Protein AF-A0A8K1FSX1-F1 (afdb_monomer)

Radius of gyration: 18.94 Å; Cα contacts (8 Å, |Δi|>4): 403; chains: 1; bounding box: 47×41×52 Å

Foldseek 3Di:
DVLVLLCVLLVNQADAWEKEAAAPVLVVVFFDADPLNNCQLPDLQFFFEWTFTDPPPHPDDCSNHPPDRTHTYHYDNDPVLNVVLVPDPSSMDTDDALARPPDAGDQDPVCSCPGCVSNDPDDDDDPPGDPAGWDGWYWYQDPNDIDTPFQTGPRPQDKDFAPFFDPAKAKALADQAQGKIWIDHTRITGIHGRLGHNPDPNSVVSSVVVHVVCCVVVVHDHPYD

Solvent-accessible surface area (backbone atoms only — not comparable to full-atom values): 12781 Å² total; per-residue (Å²): 109,73,61,57,54,48,25,61,53,43,72,39,90,54,75,60,47,32,35,38,23,72,46,67,74,66,44,54,74,49,25,58,74,53,73,70,55,49,56,45,39,70,35,96,45,34,30,31,36,53,29,43,50,47,82,74,88,56,86,67,67,67,71,42,30,52,98,52,69,46,42,30,37,24,35,58,87,47,73,66,47,46,58,55,29,71,75,39,96,80,26,60,44,82,52,74,78,65,43,48,75,82,53,64,62,53,67,48,69,67,47,40,61,65,68,36,59,82,53,57,96,75,85,89,85,73,92,73,83,59,88,72,85,67,47,81,12,30,35,36,74,54,96,93,38,84,40,74,79,36,60,9,41,68,50,42,68,59,62,46,79,49,97,52,70,48,95,55,25,27,40,42,77,60,54,58,66,75,13,44,33,32,41,35,44,56,40,35,38,36,37,46,38,55,54,38,44,47,89,38,68,72,27,40,51,50,48,52,52,51,50,53,49,48,32,62,76,68,67,54,67,60,79,48,110

Sequence (225 aa):
DTVLKLRERKNRPQQPFAVMGLNVDIIKNYAYISRLEEEILTSPERPVVLLRKREENYELSKYISPGLDREGFFLFYTPLHYLVLDSFSKHLLIMTSGNKHGFPMCIEEECVRQKLKGVVDYLLYHNRKIVNRVDDSVVRVSNNRVLLLRRSRGYAPLWIRLNRKLNNHVIAVGAELQNVGGVGFDNKALLTQYIGDTDEIETLQDLDKYLEFFIKIYSVKPKLV

Mean predicted aligned error: 3.63 Å

pLDDT: mean 94.88, std 3.93, range [72.06, 98.75]

Nearest PDB structures (foldseek):
  3vth-assembly1_A  TM=9.611E-01  e=3.054E-22  Caldanaerobacter subterraneus subsp. tengcongensis MB4
  3vth-assembly2_B  TM=9.567E-01  e=2.875E-22  Caldanaerobacter subterraneus subsp. tengcongensis MB4
  4g9i-assembly6_F  TM=9.682E-01  e=2.489E-19  Thermococcus kodakarensis KOD1
  4g9i-assembly1_A  TM=9.699E-01  e=3.366E-19  Thermococcus kodakarensis KOD1
  4g9i-assembly4_D  TM=8.721E-01  e=7.901E-20  Thermococcus kodakarensis KOD1

Secondary structure (DSSP, 8-state):
-HHHHHHHHTT-SSSPPEEEESSHHHHHTTEE--HHHHHHHTSTT--EEEEEEP-TT--S-TTSSTT-SEEEEEE--SHHHHHHHHTSTT-EEEE--SS-TTSPPP-SHHHHHHHTBTTBS-----SS---S--PPPEEEEETTEEEEEE--TTTTTPPEEPSS--SS-EEE---STTB--EEEETTEEEE----B-TTSHHHHHHHHHHHHHHHHHTT----B-

Structure (mmCIF, N/CA/C/O backbone):
data_AF-A0A8K1FSX1-F1
#
_entry.id   AF-A0A8K1FSX1-F1
#
loop_
_atom_site.group_PDB
_atom_site.id
_atom_site.type_symbol
_atom_site.label_atom_id
_atom_site.label_alt_id
_atom_site.label_comp_id
_atom_site.label_asym_id
_atom_site.label_entity_id
_atom_site.label_seq_id
_atom_site.pdbx_PDB_ins_code
_atom_site.Cartn_x
_atom_site.Cartn_y
_atom_site.Cartn_z
_atom_site.occupancy
_atom_site.B_iso_or_equiv
_atom_site.auth_seq_id
_atom_site.auth_comp_id
_atom_site.auth_asym_id
_atom_site.auth_atom_id
_atom_site.pdbx_PDB_model_num
ATOM 1 N N . ASP A 1 1 ? -11.980 -11.377 19.815 1.00 84.50 1 ASP A N 1
ATOM 2 C CA . ASP A 1 1 ? -11.597 -10.194 19.017 1.00 84.50 1 ASP A CA 1
ATOM 3 C C . ASP A 1 1 ? -11.439 -10.616 17.557 1.00 84.50 1 ASP A C 1
ATOM 5 O O . ASP A 1 1 ? -10.684 -11.545 17.279 1.00 84.50 1 ASP A O 1
ATOM 9 N N . THR A 1 2 ? -12.167 -9.978 16.638 1.00 93.69 2 THR A N 1
ATOM 10 C CA . THR A 1 2 ? -12.087 -10.232 15.188 1.00 93.69 2 THR A CA 1
ATOM 11 C C . THR A 1 2 ? -10.676 -10.006 14.633 1.00 93.69 2 THR A C 1
ATOM 13 O O . THR A 1 2 ? -10.236 -10.749 13.756 1.00 93.69 2 THR A O 1
ATOM 16 N N . VAL A 1 3 ? -9.928 -9.040 15.177 1.00 96.25 3 VAL A N 1
ATOM 17 C CA . VAL A 1 3 ? -8.561 -8.721 14.738 1.00 96.25 3 VAL A CA 1
ATOM 18 C C . VAL A 1 3 ? -7.595 -9.856 15.074 1.00 96.25 3 VAL A C 1
ATOM 20 O O . VAL A 1 3 ? -6.775 -10.228 14.237 1.00 96.25 3 VAL A O 1
ATOM 23 N N . LEU A 1 4 ? -7.723 -10.465 16.258 1.00 96.06 4 LEU A N 1
ATOM 24 C CA . LEU A 1 4 ? -6.920 -11.633 16.642 1.00 96.06 4 LEU A CA 1
ATOM 25 C C . LEU A 1 4 ? -7.192 -12.833 15.732 1.00 96.06 4 LEU A C 1
ATOM 27 O O . LEU A 1 4 ? -6.249 -13.448 15.240 1.00 96.06 4 LEU A O 1
ATOM 31 N N . LYS A 1 5 ? -8.469 -13.110 15.440 1.00 96.06 5 LYS A N 1
ATOM 32 C CA . LYS A 1 5 ? -8.858 -14.196 14.530 1.00 96.06 5 LYS A CA 1
ATOM 33 C C . LYS A 1 5 ? -8.285 -13.990 13.123 1.00 96.06 5 LYS A C 1
ATOM 35 O O . LYS A 1 5 ? -7.815 -14.940 12.501 1.00 96.06 5 LYS A O 1
ATOM 40 N N . LEU A 1 6 ? -8.274 -12.748 12.628 1.00 95.50 6 LEU A N 1
ATOM 41 C CA . LEU A 1 6 ? -7.638 -12.409 11.352 1.00 95.50 6 LEU A CA 1
ATOM 42 C C . LEU A 1 6 ? -6.122 -12.658 11.384 1.00 95.50 6 LEU A C 1
ATOM 44 O O . LEU A 1 6 ? -5.578 -13.190 10.417 1.00 95.50 6 LEU A O 1
ATOM 48 N N . ARG A 1 7 ? -5.432 -12.296 12.474 1.00 95.06 7 ARG A N 1
ATOM 49 C CA . ARG A 1 7 ? -3.985 -12.538 12.626 1.00 95.06 7 ARG A CA 1
ATOM 50 C C . ARG A 1 7 ? -3.639 -14.014 12.607 1.00 95.06 7 ARG A C 1
ATOM 52 O O . ARG A 1 7 ? -2.710 -14.389 11.894 1.00 95.06 7 ARG A O 1
ATOM 59 N N . GLU A 1 8 ? -4.385 -14.814 13.360 1.00 95.00 8 GLU A N 1
ATOM 60 C CA . GLU A 1 8 ? -4.230 -16.266 13.415 1.00 95.00 8 GLU A CA 1
ATOM 61 C C . GLU A 1 8 ? -4.391 -16.867 12.016 1.00 95.00 8 GLU A C 1
ATOM 63 O O . GLU A 1 8 ? -3.472 -17.492 11.492 1.00 95.00 8 GLU A O 1
ATOM 68 N N . ARG A 1 9 ? -5.506 -16.560 11.345 1.00 94.25 9 ARG A N 1
ATOM 69 C CA . ARG A 1 9 ? -5.794 -17.067 9.999 1.00 94.25 9 ARG A CA 1
ATOM 70 C C . ARG A 1 9 ? -4.788 -16.612 8.934 1.00 94.25 9 ARG A C 1
ATOM 72 O O . ARG A 1 9 ? -4.524 -17.358 7.998 1.00 94.25 9 ARG A O 1
ATOM 79 N N . LYS A 1 10 ? -4.226 -15.401 9.050 1.00 92.06 10 LYS A N 1
ATOM 80 C CA . LYS A 1 10 ? -3.185 -14.891 8.133 1.00 92.06 10 LYS A CA 1
ATOM 81 C C . LYS A 1 10 ? -1.761 -15.315 8.501 1.00 92.06 10 LYS A C 1
ATOM 83 O O . LYS A 1 10 ? -0.847 -14.942 7.766 1.00 92.06 10 LYS A O 1
ATOM 88 N N . ASN A 1 11 ? -1.560 -16.024 9.615 1.00 92.25 11 ASN A N 1
ATOM 89 C CA . ASN A 1 11 ? -0.243 -16.280 10.201 1.00 92.25 11 ASN A CA 1
ATOM 90 C C . ASN A 1 11 ? 0.606 -14.992 10.318 1.00 92.25 11 ASN A C 1
ATOM 92 O O . ASN A 1 11 ? 1.754 -14.924 9.883 1.00 92.25 11 ASN A O 1
ATOM 96 N N . ARG A 1 12 ? -0.001 -13.916 10.838 1.00 92.38 12 ARG A N 1
ATOM 97 C CA . ARG A 1 12 ? 0.600 -12.572 10.911 1.00 92.38 12 ARG A CA 1
ATOM 98 C C . ARG A 1 12 ? 0.578 -12.067 12.357 1.00 92.38 12 ARG A C 1
ATOM 100 O O . ARG A 1 12 ? -0.292 -11.263 12.705 1.00 92.38 12 ARG A O 1
ATOM 107 N N . PRO A 1 13 ? 1.515 -12.505 13.216 1.00 92.19 13 PRO A N 1
ATOM 108 C CA . PRO A 1 13 ? 1.429 -12.263 14.656 1.00 92.19 13 PRO A CA 1
ATOM 109 C C . PRO A 1 13 ? 1.609 -10.787 15.030 1.00 92.19 13 PRO A C 1
ATOM 111 O O . PRO A 1 13 ? 0.813 -10.258 15.800 1.00 92.19 13 PRO A O 1
ATOM 114 N N . GLN A 1 14 ? 2.601 -10.099 14.452 1.00 94.25 14 GLN A N 1
ATOM 115 C CA . GLN A 1 14 ? 2.972 -8.742 14.886 1.00 94.25 14 GLN A CA 1
ATOM 116 C C . GLN A 1 14 ? 2.872 -7.674 13.799 1.00 94.25 14 GLN A C 1
ATOM 118 O O . GLN A 1 14 ? 2.578 -6.524 14.110 1.00 94.25 14 GLN A O 1
ATOM 123 N N . GLN A 1 15 ? 3.065 -8.028 12.523 1.00 93.44 15 GLN A N 1
ATOM 124 C CA . GLN A 1 15 ? 3.111 -7.030 11.452 1.00 93.44 15 GLN A CA 1
ATOM 125 C C . GLN A 1 15 ? 1.811 -6.192 11.446 1.00 93.44 15 GLN A C 1
ATOM 127 O O . GLN A 1 15 ? 0.716 -6.779 11.412 1.00 93.44 15 GLN A O 1
ATOM 132 N N . PRO A 1 16 ? 1.899 -4.849 11.501 1.00 96.00 16 PRO A N 1
ATOM 133 C CA . PRO A 1 16 ? 0.744 -3.983 11.720 1.00 96.00 16 PRO A CA 1
ATOM 134 C C . PRO A 1 16 ? -0.224 -4.029 10.540 1.00 96.00 16 PRO A C 1
ATOM 136 O O . PRO A 1 16 ? 0.186 -4.248 9.397 1.00 96.00 16 PRO A O 1
ATOM 139 N N . PHE A 1 17 ? -1.509 -3.839 10.808 1.00 97.31 17 PHE A N 1
ATOM 140 C CA . PHE A 1 17 ? -2.516 -3.647 9.772 1.00 97.31 17 PHE A CA 1
ATOM 141 C C . PHE A 1 17 ? -2.670 -2.164 9.430 1.00 97.31 17 PHE A C 1
ATOM 143 O O . PHE A 1 17 ? -2.425 -1.305 10.274 1.00 97.31 17 PHE A O 1
ATOM 150 N N . ALA A 1 18 ? -3.068 -1.878 8.191 1.00 97.75 18 ALA A N 1
ATOM 151 C CA . ALA A 1 18 ? -3.486 -0.538 7.806 1.00 97.75 18 ALA A CA 1
ATOM 152 C C . ALA A 1 18 ? -4.991 -0.381 8.060 1.00 97.75 18 ALA A C 1
ATOM 154 O O . ALA A 1 18 ? -5.750 -1.343 7.922 1.00 97.75 18 ALA A O 1
ATOM 155 N N . VAL A 1 19 ? -5.416 0.827 8.412 1.00 98.31 19 VAL A N 1
ATOM 156 C CA . VAL A 1 19 ? -6.809 1.181 8.684 1.00 98.31 19 VAL A CA 1
ATOM 157 C C . VAL A 1 19 ? -7.244 2.252 7.690 1.00 98.31 19 VAL A C 1
ATOM 159 O O . VAL A 1 19 ? -6.639 3.318 7.589 1.00 98.31 19 VAL A O 1
ATOM 162 N N . MET A 1 20 ? -8.293 1.959 6.931 1.00 98.69 20 MET A N 1
ATOM 163 C CA . MET A 1 20 ? -8.920 2.906 6.019 1.00 98.69 20 MET A CA 1
ATOM 164 C C . MET A 1 20 ? -10.025 3.656 6.757 1.00 98.69 20 MET A C 1
ATOM 166 O O . MET A 1 20 ? -10.883 3.014 7.359 1.00 98.69 20 MET A O 1
ATOM 170 N N . GLY A 1 21 ? -10.016 4.986 6.685 1.00 98.25 21 GLY A N 1
ATOM 171 C CA . GLY A 1 21 ? -11.070 5.859 7.197 1.00 98.25 21 GLY A CA 1
ATOM 172 C C . GLY A 1 21 ? -11.836 6.579 6.093 1.00 98.25 21 GLY A C 1
ATOM 173 O O . GLY A 1 21 ? -11.346 6.749 4.972 1.00 98.25 21 GLY A O 1
ATOM 174 N N . LEU A 1 22 ? -13.051 7.017 6.419 1.00 98.12 22 LEU A N 1
ATOM 175 C CA . LEU A 1 22 ? -13.891 7.780 5.495 1.00 98.12 22 LEU A CA 1
ATOM 176 C C . LEU A 1 22 ? -13.391 9.221 5.312 1.00 98.12 22 LEU A C 1
ATOM 178 O O . LEU A 1 22 ? -13.409 9.742 4.206 1.00 98.12 22 LEU A O 1
ATOM 182 N N . ASN A 1 23 ? -12.900 9.874 6.364 1.00 97.81 23 ASN A N 1
ATOM 183 C CA . ASN A 1 23 ? -12.331 11.221 6.277 1.00 97.81 23 ASN A CA 1
ATOM 184 C C . ASN A 1 23 ? -11.264 11.451 7.360 1.00 97.81 23 ASN A C 1
ATOM 186 O O . ASN A 1 23 ? -11.037 10.605 8.228 1.00 97.81 23 ASN A O 1
ATOM 190 N N . VAL A 1 24 ? -10.572 12.590 7.269 1.00 98.25 24 VAL A N 1
ATOM 191 C CA . VAL A 1 24 ? -9.487 12.946 8.194 1.00 98.25 24 VAL A CA 1
ATOM 192 C C . VAL A 1 24 ? -10.013 13.150 9.615 1.00 98.25 24 VAL A C 1
ATOM 194 O O . VAL A 1 24 ? -9.348 12.736 10.561 1.00 98.25 24 VAL A O 1
ATOM 197 N N . ASP A 1 25 ? -11.199 13.736 9.777 1.00 97.62 25 ASP A N 1
ATOM 198 C CA . ASP A 1 25 ? -11.772 14.038 11.094 1.00 97.62 25 ASP A CA 1
ATOM 199 C C . ASP A 1 25 ? -12.031 12.768 11.910 1.00 97.62 25 ASP A C 1
ATOM 201 O O . ASP A 1 25 ? -11.717 12.720 13.098 1.00 97.62 25 ASP A O 1
ATOM 205 N N . ILE A 1 26 ? -12.479 11.692 11.259 1.00 96.69 26 ILE A N 1
ATOM 206 C CA . ILE A 1 26 ? -12.591 10.370 11.887 1.00 96.69 26 ILE A CA 1
ATOM 207 C C . ILE A 1 26 ? -11.217 9.868 12.345 1.00 96.69 26 ILE A C 1
ATOM 209 O O . ILE A 1 26 ? -11.080 9.399 13.472 1.00 96.69 26 ILE A O 1
ATOM 213 N N . ILE A 1 27 ? -10.180 9.979 11.506 1.00 97.56 27 ILE A N 1
ATOM 214 C CA . ILE A 1 27 ? -8.825 9.507 11.845 1.00 97.56 27 ILE A CA 1
ATOM 215 C C . ILE A 1 27 ? -8.215 10.339 12.986 1.00 97.56 27 ILE A C 1
ATOM 217 O O . ILE A 1 27 ? -7.517 9.784 13.838 1.00 97.56 27 ILE A O 1
ATOM 221 N N . LYS A 1 28 ? -8.513 11.645 13.066 1.00 96.69 28 LYS A N 1
ATOM 222 C CA . LYS A 1 28 ? -8.046 12.548 14.136 1.00 96.69 28 LYS A CA 1
ATOM 223 C C . LYS A 1 28 ? -8.486 12.101 15.534 1.00 96.69 28 LYS A C 1
ATOM 225 O O . LYS A 1 28 ? -7.815 12.458 16.506 1.00 96.69 28 LYS A O 1
ATOM 230 N N . ASN A 1 29 ? -9.539 11.289 15.644 1.00 95.19 29 ASN A N 1
ATOM 231 C CA . ASN A 1 29 ? -9.967 10.678 16.907 1.00 95.19 29 ASN A CA 1
ATOM 232 C C . ASN A 1 29 ? -9.017 9.570 17.395 1.00 95.19 29 ASN A C 1
ATOM 234 O O . ASN A 1 29 ? -9.005 9.258 18.580 1.00 95.19 29 ASN A O 1
ATOM 238 N N . TYR A 1 30 ? -8.195 8.999 16.510 1.00 96.38 30 TYR A N 1
ATOM 239 C CA . TYR A 1 30 ? -7.329 7.850 16.804 1.00 96.38 30 TYR A CA 1
ATOM 240 C C . TYR A 1 30 ? -5.838 8.156 16.650 1.00 96.38 30 TYR A C 1
ATOM 242 O O . TYR A 1 30 ? -5.000 7.441 17.202 1.00 96.38 30 TYR A O 1
ATOM 250 N N . ALA A 1 31 ? -5.484 9.217 15.929 1.00 97.00 31 ALA A N 1
ATOM 251 C CA . ALA A 1 31 ? -4.100 9.584 15.683 1.00 97.00 31 ALA A CA 1
ATOM 252 C C . ALA A 1 31 ? -3.871 11.098 15.728 1.00 97.00 31 ALA A C 1
ATOM 254 O O . ALA A 1 31 ? -4.761 11.902 15.446 1.00 97.00 31 ALA A O 1
ATOM 255 N N . TYR A 1 32 ? -2.641 11.483 16.058 1.00 97.00 32 TYR A N 1
ATOM 256 C CA . TYR A 1 32 ? -2.151 12.838 15.842 1.00 97.00 32 TYR A CA 1
ATOM 257 C C . TYR A 1 32 ? -1.791 13.011 14.368 1.00 97.00 32 TYR A C 1
ATOM 259 O O . TYR A 1 32 ? -1.099 12.167 13.796 1.00 97.00 32 TYR A O 1
ATOM 267 N N . ILE A 1 33 ? -2.255 14.110 13.772 1.00 97.81 33 ILE A N 1
ATOM 268 C CA . ILE A 1 33 ? -2.057 14.413 12.354 1.00 97.81 33 ILE A CA 1
ATOM 269 C C . ILE A 1 33 ? -1.510 15.832 12.239 1.00 97.81 33 ILE A C 1
ATOM 271 O O . ILE A 1 33 ? -2.164 16.797 12.634 1.00 97.81 33 ILE A O 1
ATOM 275 N N . SER A 1 34 ? -0.292 15.958 11.724 1.00 97.75 34 SER A N 1
ATOM 276 C CA . SER A 1 34 ? 0.278 17.240 11.317 1.00 97.75 34 SER A CA 1
ATOM 277 C C . SER A 1 34 ? -0.332 17.719 9.999 1.00 97.75 34 SER A C 1
ATOM 279 O O . SER A 1 34 ? -0.882 16.937 9.227 1.00 97.75 34 SER A O 1
ATOM 281 N N . ARG A 1 35 ? -0.161 19.008 9.687 1.00 97.75 35 ARG A N 1
ATOM 282 C CA . ARG A 1 35 ? -0.613 19.579 8.411 1.00 97.75 35 ARG A CA 1
ATOM 283 C C . ARG A 1 35 ? -0.077 18.810 7.198 1.00 97.75 35 ARG A C 1
ATOM 285 O O . ARG A 1 35 ? -0.841 18.497 6.296 1.00 97.75 35 ARG A O 1
ATOM 292 N N . LEU A 1 36 ? 1.215 18.474 7.198 1.00 98.25 36 LEU A N 1
ATOM 293 C CA . LEU A 1 36 ? 1.831 17.727 6.099 1.00 98.25 36 LEU A CA 1
ATOM 294 C C . LEU A 1 36 ? 1.250 16.307 5.978 1.00 98.25 36 LEU A C 1
ATOM 296 O O . LEU A 1 36 ? 1.023 15.826 4.875 1.00 98.25 36 LEU A O 1
ATOM 300 N N . GLU A 1 37 ? 0.980 15.626 7.094 1.00 98.56 37 GLU A N 1
ATOM 301 C CA . GLU A 1 37 ? 0.338 14.304 7.073 1.00 98.56 37 GLU A CA 1
ATOM 302 C C . GLU A 1 37 ? -1.106 14.375 6.552 1.00 98.56 37 GLU A C 1
ATOM 304 O O . GLU A 1 37 ? -1.522 13.496 5.801 1.00 98.56 37 GLU A O 1
ATOM 309 N N . GLU A 1 38 ? -1.852 15.430 6.891 1.00 98.50 38 GLU A N 1
ATOM 310 C CA . GLU A 1 38 ? -3.202 15.681 6.376 1.00 98.50 38 GLU A CA 1
ATOM 311 C C .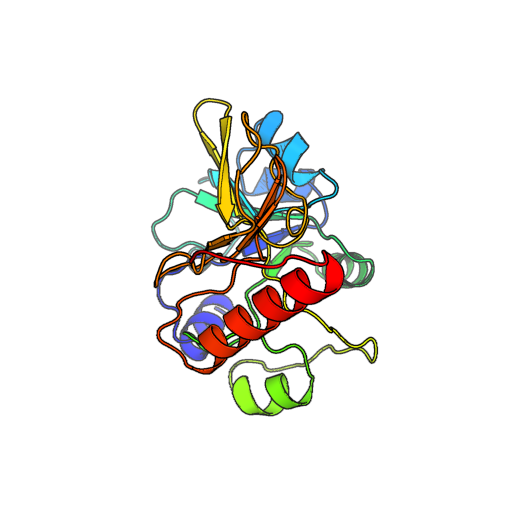 GLU A 1 38 ? -3.201 15.964 4.864 1.00 98.50 38 GLU A C 1
ATOM 313 O O . GLU A 1 38 ? -3.999 15.377 4.129 1.00 98.50 38 GLU A O 1
ATOM 318 N N . GLU A 1 39 ? -2.259 16.778 4.377 1.00 98.38 39 GLU A N 1
ATOM 319 C CA . GLU A 1 39 ? -2.046 17.025 2.943 1.00 98.38 39 GLU A CA 1
ATOM 320 C C . GLU A 1 39 ? -1.754 15.716 2.183 1.00 98.38 39 GLU A C 1
ATOM 322 O O . GLU A 1 39 ? -2.279 15.491 1.093 1.00 98.38 39 GLU A O 1
ATOM 327 N N . ILE A 1 40 ? -0.985 14.799 2.779 1.00 98.38 40 ILE A N 1
ATOM 328 C CA . ILE A 1 40 ? -0.676 13.496 2.172 1.00 98.38 40 ILE A CA 1
ATOM 329 C C . ILE A 1 40 ? -1.876 12.539 2.223 1.00 98.38 40 ILE A C 1
ATOM 331 O O . ILE A 1 40 ? -2.166 11.868 1.236 1.00 98.38 40 ILE A O 1
ATOM 335 N N . LEU A 1 41 ? -2.607 12.470 3.341 1.00 98.56 41 LEU A N 1
ATOM 336 C CA . LEU A 1 41 ? -3.825 11.650 3.456 1.00 98.56 41 LEU A CA 1
ATOM 337 C C . LEU A 1 41 ? -4.887 12.059 2.430 1.00 98.56 41 LEU A C 1
ATOM 339 O O . LEU A 1 41 ? -5.654 11.220 1.944 1.00 98.56 41 LEU A O 1
ATOM 343 N N . THR A 1 42 ? -4.950 13.356 2.129 1.00 98.31 42 THR A N 1
ATOM 344 C CA . THR A 1 42 ? -5.919 13.948 1.203 1.00 98.31 42 THR A CA 1
ATOM 345 C C . THR A 1 42 ? -5.448 13.986 -0.249 1.00 98.31 42 THR A C 1
ATOM 347 O O . THR A 1 42 ? -6.253 14.288 -1.134 1.00 98.31 42 THR A O 1
ATOM 350 N N . SER A 1 43 ? -4.197 13.604 -0.517 1.00 97.94 43 SER A N 1
ATOM 351 C CA . SER A 1 43 ? -3.624 13.602 -1.860 1.00 97.94 43 SER A CA 1
ATOM 352 C C . SER A 1 43 ? -4.315 12.589 -2.789 1.00 97.94 43 SER A C 1
ATOM 354 O O . SER A 1 43 ? -4.903 11.610 -2.318 1.00 97.94 43 SER A O 1
ATOM 356 N N . PRO A 1 44 ? -4.249 12.762 -4.122 1.00 97.19 44 PRO A N 1
ATOM 357 C CA . PRO A 1 44 ? -4.802 11.794 -5.075 1.00 97.19 44 PRO A CA 1
ATOM 358 C C . PRO A 1 44 ? -4.231 10.377 -4.916 1.00 97.19 44 PRO A C 1
ATOM 360 O O . PRO A 1 44 ? -4.921 9.391 -5.176 1.00 97.19 44 PRO A O 1
ATOM 363 N N . GLU A 1 45 ? -2.982 10.259 -4.459 1.00 97.50 45 GLU A N 1
ATOM 364 C CA . GLU A 1 45 ? -2.300 8.985 -4.245 1.00 97.50 45 GLU A CA 1
ATOM 365 C C . GLU A 1 45 ? -2.859 8.209 -3.050 1.00 97.50 45 GLU A C 1
ATOM 367 O O . GLU A 1 45 ? -2.727 6.985 -3.028 1.00 97.50 45 GLU A O 1
ATOM 372 N N . ARG A 1 46 ? -3.496 8.873 -2.073 1.00 98.00 46 ARG A N 1
ATOM 373 C CA . ARG A 1 46 ? -4.129 8.255 -0.890 1.00 98.00 46 ARG A CA 1
ATOM 374 C C . ARG A 1 46 ? -3.272 7.160 -0.222 1.00 98.00 46 ARG A C 1
ATOM 376 O O . ARG A 1 46 ? -3.775 6.046 -0.049 1.00 98.00 46 ARG A O 1
ATOM 383 N N . PRO A 1 47 ? -1.978 7.381 0.078 1.00 98.50 47 PRO A N 1
ATOM 384 C CA . PRO A 1 47 ? -1.121 6.338 0.640 1.00 98.50 47 PRO A CA 1
ATOM 385 C C . PRO A 1 47 ? -1.487 6.018 2.095 1.00 98.50 47 PRO A C 1
ATOM 387 O O . PRO A 1 47 ? -2.129 6.811 2.780 1.00 98.50 47 PRO A O 1
ATOM 390 N N . VAL A 1 48 ? -1.000 4.880 2.591 1.00 98.75 48 VAL A N 1
ATOM 391 C CA . VAL A 1 48 ? -0.955 4.572 4.025 1.00 98.75 48 VAL A CA 1
ATOM 392 C C . VAL A 1 48 ? 0.083 5.461 4.693 1.00 98.75 48 VAL A C 1
ATOM 394 O O . VAL A 1 48 ? 1.276 5.329 4.431 1.00 98.75 48 VAL A O 1
ATOM 397 N N . VAL A 1 49 ? -0.361 6.346 5.577 1.00 98.75 49 VAL A N 1
ATOM 398 C CA . VAL A 1 49 ? 0.477 7.247 6.368 1.00 98.75 49 VAL A CA 1
ATOM 399 C C . VAL A 1 49 ? 0.659 6.665 7.768 1.00 98.75 49 VAL A C 1
ATOM 401 O O . VAL A 1 49 ? -0.314 6.336 8.443 1.00 98.75 49 VAL A O 1
ATOM 404 N N . LEU A 1 50 ? 1.909 6.521 8.215 1.00 98.56 50 LEU A N 1
ATOM 405 C CA . LEU A 1 50 ? 2.220 6.065 9.574 1.00 98.56 50 LEU A CA 1
ATOM 406 C C . LEU A 1 50 ? 2.085 7.208 10.590 1.00 98.56 50 LEU A C 1
ATOM 408 O O . LEU A 1 50 ? 3.042 7.955 10.824 1.00 98.56 50 LEU A O 1
ATOM 412 N N . LEU A 1 51 ? 0.920 7.300 11.225 1.00 98.25 51 LEU A N 1
ATOM 413 C CA . LEU A 1 51 ? 0.571 8.348 12.184 1.00 98.25 51 LEU A CA 1
ATOM 414 C C . LEU A 1 51 ? 0.836 7.895 13.621 1.00 98.25 51 LEU A C 1
ATOM 416 O O . LEU A 1 51 ? 0.738 6.707 13.934 1.00 98.25 51 LEU A O 1
ATOM 420 N N . ARG A 1 52 ? 1.158 8.838 14.512 1.00 96.94 52 ARG A N 1
ATOM 421 C CA . ARG A 1 52 ? 1.291 8.554 15.950 1.00 96.94 52 ARG A CA 1
ATOM 422 C C . ARG A 1 52 ? -0.096 8.340 16.553 1.00 96.94 52 ARG A C 1
ATOM 424 O O . ARG A 1 52 ? -0.963 9.197 16.393 1.00 96.94 52 ARG A O 1
ATOM 431 N N . LYS A 1 53 ? -0.294 7.226 17.256 1.00 95.62 53 LYS A N 1
ATOM 432 C CA . LYS A 1 53 ? -1.567 6.903 17.909 1.00 95.62 53 LYS A CA 1
ATOM 433 C C . LYS A 1 53 ? -1.869 7.866 19.053 1.00 95.62 53 LYS A C 1
ATOM 435 O O . LYS A 1 53 ? -0.955 8.371 19.707 1.00 95.62 53 LYS A O 1
ATOM 440 N N . ARG A 1 54 ? -3.156 8.080 19.310 1.00 94.12 54 ARG A N 1
ATOM 441 C CA . ARG A 1 54 ? -3.624 8.599 20.597 1.00 94.12 54 ARG A CA 1
ATOM 442 C C . ARG A 1 54 ? -3.608 7.473 21.625 1.00 94.12 54 ARG A C 1
ATOM 444 O O . ARG A 1 54 ? -3.914 6.332 21.295 1.00 94.12 54 ARG A O 1
ATOM 451 N N . GLU A 1 55 ? -3.226 7.800 22.851 1.00 85.12 55 GLU A N 1
ATOM 452 C CA . GLU A 1 55 ? -3.153 6.829 23.950 1.00 85.12 55 GLU A CA 1
ATOM 453 C C . GLU A 1 55 ? -4.437 6.836 24.792 1.00 85.12 55 GLU A C 1
ATOM 455 O O . GLU A 1 55 ? -4.896 5.792 25.250 1.00 85.12 55 GLU A O 1
ATOM 460 N N . GLU A 1 56 ? -5.062 8.002 24.940 1.00 80.31 56 GLU A N 1
ATOM 461 C CA . GLU A 1 56 ? -6.282 8.186 25.725 1.00 80.31 56 GLU A CA 1
ATOM 462 C C . GLU A 1 56 ? -7.532 7.784 24.930 1.00 80.31 56 GLU A C 1
ATOM 464 O O . GLU A 1 56 ? -7.672 8.145 23.761 1.00 80.31 56 GLU A O 1
ATOM 469 N N . ASN A 1 57 ? -8.454 7.058 25.577 1.00 72.06 57 ASN A N 1
ATOM 470 C CA . ASN A 1 57 ? -9.747 6.635 25.014 1.00 72.06 57 ASN A CA 1
ATOM 471 C C . ASN A 1 57 ? -9.639 5.929 23.647 1.00 72.06 57 ASN A C 1
ATOM 473 O O . ASN A 1 57 ? -10.497 6.073 22.779 1.00 72.06 57 ASN A O 1
ATOM 477 N N . TYR A 1 58 ? -8.567 5.160 23.443 1.00 86.31 58 TYR A N 1
ATOM 478 C CA . TYR A 1 58 ? -8.305 4.493 22.173 1.00 86.31 58 TYR A CA 1
ATOM 479 C C . TYR A 1 58 ? -9.190 3.247 21.995 1.00 86.31 58 TYR A C 1
ATOM 481 O O . TYR A 1 58 ? -8.922 2.176 22.539 1.00 86.31 58 TYR A O 1
ATOM 489 N N . GLU A 1 59 ? -10.261 3.387 21.214 1.00 89.44 59 GLU A N 1
ATOM 490 C CA . GLU A 1 59 ? -11.282 2.342 21.029 1.00 89.44 59 GLU A CA 1
ATOM 491 C C . GLU A 1 59 ? -10.978 1.315 19.923 1.00 89.44 59 GLU A C 1
ATOM 493 O O . GLU A 1 59 ? -11.809 0.442 19.632 1.00 89.44 59 GLU A O 1
ATOM 498 N N . LEU A 1 60 ? -9.835 1.430 19.242 1.00 93.12 60 LEU A N 1
ATOM 499 C CA . LEU A 1 60 ? -9.409 0.428 18.268 1.00 93.12 60 LE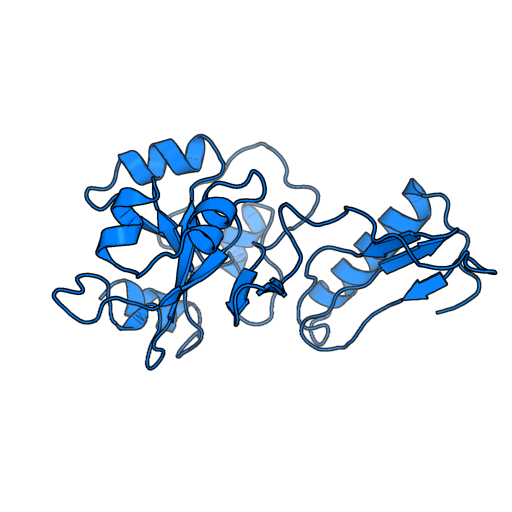U A CA 1
ATOM 500 C C . LEU A 1 60 ? -8.637 -0.691 18.967 1.00 93.12 60 LEU A C 1
ATOM 502 O O . LEU A 1 60 ? -7.972 -0.491 19.982 1.00 93.12 60 LEU A O 1
ATOM 506 N N . SER A 1 61 ? -8.727 -1.903 18.419 1.00 94.62 61 SER A N 1
ATOM 507 C CA . SER A 1 61 ? -8.033 -3.051 18.999 1.00 94.62 61 SER A CA 1
ATOM 508 C C . SER A 1 61 ? -6.524 -2.802 19.027 1.00 94.62 61 SER A C 1
ATOM 510 O O . SER A 1 61 ? -5.907 -2.534 17.995 1.00 94.62 61 SER A O 1
ATOM 512 N N . LYS A 1 62 ? -5.894 -2.996 20.193 1.00 93.38 62 LYS A N 1
ATOM 513 C CA . LYS A 1 62 ? -4.426 -2.957 20.342 1.00 93.38 62 LYS A CA 1
ATOM 514 C C . LYS A 1 62 ? -3.700 -3.920 19.397 1.00 93.38 62 LYS A C 1
ATOM 516 O O . LYS A 1 62 ? -2.508 -3.768 19.142 1.00 93.38 62 LYS A O 1
ATOM 521 N N . TYR A 1 63 ? -4.417 -4.918 18.877 1.00 95.88 63 TYR A N 1
ATOM 522 C CA . TYR A 1 63 ? -3.892 -5.877 17.924 1.00 95.88 63 TYR A CA 1
ATOM 523 C C . TYR A 1 63 ? -3.844 -5.345 16.489 1.00 95.88 63 TYR A C 1
ATOM 525 O O . TYR A 1 63 ? -3.383 -6.072 15.621 1.00 95.88 63 TYR A O 1
ATOM 533 N N . ILE A 1 64 ? -4.256 -4.114 16.180 1.00 96.38 64 ILE A N 1
ATOM 534 C CA . ILE A 1 64 ? -4.013 -3.534 14.847 1.00 96.38 64 ILE A CA 1
ATOM 535 C C . ILE A 1 64 ? -2.513 -3.277 14.652 1.00 96.38 64 ILE A C 1
ATOM 537 O O . ILE A 1 64 ? -1.937 -3.716 13.655 1.00 96.38 64 ILE A O 1
ATOM 541 N N . SER A 1 65 ? -1.862 -2.687 15.653 1.00 96.12 65 SER A N 1
ATOM 542 C CA . SER A 1 65 ? -0.435 -2.333 15.667 1.00 96.12 65 SER A CA 1
ATOM 543 C C . SER A 1 65 ? 0.240 -2.717 17.008 1.00 96.12 65 SER A C 1
ATOM 545 O O . SER A 1 65 ? 0.588 -1.837 17.803 1.00 96.12 65 SER A O 1
ATOM 547 N N . PRO A 1 66 ? 0.414 -4.028 17.303 1.00 94.94 66 PRO A N 1
ATOM 548 C CA . PRO A 1 66 ? 0.892 -4.504 18.604 1.00 94.94 66 PRO A CA 1
ATOM 549 C C . PRO A 1 66 ? 2.278 -3.954 18.956 1.00 94.94 66 PRO A C 1
ATOM 551 O O . PRO A 1 66 ? 3.222 -4.134 18.194 1.00 94.94 66 PRO A O 1
ATOM 554 N N . GLY A 1 67 ? 2.405 -3.314 20.122 1.00 93.69 67 GLY A N 1
ATOM 555 C CA . GLY A 1 67 ? 3.692 -2.831 20.645 1.00 93.69 67 GLY A CA 1
ATOM 556 C C . GLY A 1 67 ? 4.304 -1.637 19.902 1.00 93.69 67 GLY A C 1
ATOM 557 O O . GLY A 1 67 ? 5.419 -1.243 20.223 1.00 93.69 67 GLY A O 1
ATOM 558 N N . LEU A 1 68 ? 3.598 -1.056 18.929 1.00 95.81 68 LEU A N 1
ATOM 559 C CA . LEU A 1 68 ? 4.048 0.125 18.189 1.00 95.81 68 LEU A CA 1
ATOM 560 C C . LEU A 1 68 ? 3.350 1.383 18.712 1.00 95.81 68 LEU A C 1
ATOM 562 O O . LEU A 1 68 ? 2.212 1.310 19.164 1.00 95.81 68 LEU A O 1
ATOM 566 N N . ASP A 1 69 ? 3.992 2.542 18.612 1.00 95.06 69 ASP A N 1
ATOM 567 C CA . ASP A 1 69 ? 3.414 3.865 18.911 1.00 95.06 69 ASP A CA 1
ATOM 568 C C . ASP A 1 69 ? 2.677 4.471 17.701 1.00 95.06 69 ASP A C 1
ATOM 570 O O . ASP A 1 69 ? 1.947 5.459 17.817 1.00 95.06 69 ASP A O 1
ATOM 574 N N . ARG A 1 70 ? 2.855 3.862 16.525 1.00 95.81 70 ARG A N 1
ATOM 575 C CA . ARG A 1 70 ? 2.296 4.305 15.249 1.00 95.81 70 ARG A CA 1
ATOM 576 C C . ARG A 1 70 ? 1.371 3.280 14.622 1.00 95.81 70 ARG A C 1
ATOM 578 O O . ARG A 1 70 ? 1.551 2.072 14.771 1.00 95.81 70 ARG A O 1
ATOM 585 N N . GLU A 1 71 ? 0.428 3.795 13.847 1.00 97.31 71 GLU A N 1
ATOM 586 C CA . GLU A 1 71 ? -0.529 3.021 13.069 1.00 97.31 71 GLU A CA 1
ATOM 587 C C . GLU A 1 71 ? -0.643 3.573 11.648 1.00 97.31 71 GLU A C 1
ATOM 589 O O . GLU A 1 71 ? -0.503 4.774 11.415 1.00 97.31 71 GLU A O 1
ATOM 594 N N . GLY A 1 72 ? -0.839 2.677 10.681 1.00 98.31 72 GLY A N 1
ATOM 595 C CA . GLY A 1 72 ? -1.000 3.060 9.285 1.00 98.31 72 GLY A CA 1
ATOM 596 C C . GLY A 1 72 ? -2.444 3.434 8.993 1.00 98.31 72 GLY A C 1
ATOM 597 O O . GLY A 1 72 ? -3.294 2.549 8.978 1.00 98.31 72 GLY A O 1
ATOM 598 N N . PHE A 1 73 ? -2.704 4.703 8.695 1.00 98.62 73 PHE A N 1
ATOM 599 C CA . PHE A 1 73 ? -4.019 5.185 8.280 1.00 98.62 73 PHE A CA 1
ATOM 600 C C . PHE A 1 73 ? -4.012 5.673 6.836 1.00 98.62 73 PHE A C 1
ATOM 602 O O . PHE A 1 73 ? -3.012 6.194 6.351 1.00 98.62 73 PHE A O 1
ATOM 609 N N . PHE A 1 74 ? -5.139 5.540 6.148 1.00 98.75 74 PHE A N 1
ATOM 610 C CA . PHE A 1 74 ? -5.361 6.131 4.831 1.00 98.75 74 PHE A CA 1
ATOM 611 C C . PHE A 1 74 ? -6.840 6.389 4.601 1.00 98.75 74 PHE A C 1
ATOM 613 O O . PHE A 1 74 ? -7.691 5.920 5.355 1.00 98.75 74 PHE A O 1
ATOM 620 N N . LEU A 1 75 ? -7.147 7.137 3.548 1.00 98.62 75 LEU A N 1
ATOM 621 C CA . LEU A 1 75 ? -8.518 7.421 3.156 1.00 98.62 75 LEU A CA 1
ATOM 622 C C . LEU A 1 75 ? -8.976 6.515 2.019 1.00 98.62 75 LEU A C 1
ATOM 624 O O . LEU A 1 75 ? -8.169 5.979 1.253 1.00 98.62 75 LEU A O 1
ATOM 628 N N . PHE A 1 76 ? -10.292 6.360 1.910 1.00 97.81 76 PHE A N 1
ATOM 629 C CA . PHE A 1 76 ? -10.903 5.695 0.770 1.00 97.81 76 PHE A CA 1
ATOM 630 C C . 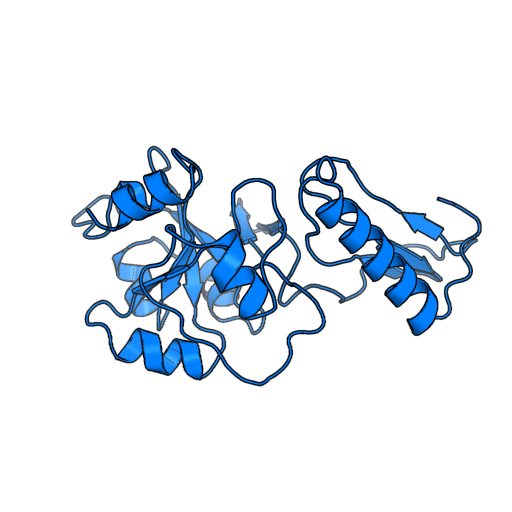PHE A 1 76 ? -10.429 6.314 -0.556 1.00 97.81 76 PHE A C 1
ATOM 632 O O . PHE A 1 76 ? -10.159 7.510 -0.659 1.00 97.81 76 PHE A O 1
ATOM 639 N N . TYR A 1 77 ? -10.333 5.479 -1.588 1.00 97.00 77 TYR A N 1
ATOM 640 C CA . TYR A 1 77 ? -9.855 5.887 -2.914 1.00 97.00 77 TYR A CA 1
ATOM 641 C C . TYR A 1 77 ? -10.674 5.288 -4.065 1.00 97.00 77 TYR A C 1
ATOM 643 O O . TYR A 1 77 ? -10.308 5.418 -5.230 1.00 97.00 77 TYR A O 1
ATOM 651 N N . THR A 1 78 ? -11.791 4.623 -3.755 1.00 96.62 78 THR A N 1
ATOM 652 C CA . THR A 1 78 ? -12.770 4.160 -4.746 1.00 96.62 78 THR A CA 1
ATOM 653 C C . THR A 1 78 ? -14.190 4.457 -4.256 1.00 96.62 78 THR A C 1
ATOM 655 O O . THR A 1 78 ? -14.404 4.515 -3.042 1.00 96.62 78 THR A O 1
ATOM 658 N N . PRO A 1 79 ? -15.180 4.590 -5.159 1.00 97.12 79 PRO A N 1
ATOM 659 C CA . PRO A 1 79 ? -16.582 4.721 -4.759 1.00 97.12 79 PRO A CA 1
ATOM 660 C C . PRO A 1 79 ? -17.076 3.536 -3.920 1.00 97.12 79 PRO A C 1
ATOM 662 O O . PRO A 1 79 ? -17.831 3.723 -2.975 1.00 97.12 79 PRO A O 1
ATOM 665 N N . LEU A 1 80 ? -16.600 2.319 -4.212 1.00 97.12 80 LEU A N 1
ATOM 666 C CA . LEU A 1 80 ? -16.951 1.133 -3.430 1.00 97.12 80 LEU A CA 1
ATOM 667 C C . LEU A 1 80 ? -16.462 1.248 -1.982 1.00 97.12 80 LEU A C 1
ATOM 669 O O . LEU A 1 80 ? -17.205 0.931 -1.062 1.00 97.12 80 LEU A O 1
ATOM 673 N N . HIS A 1 81 ? -15.236 1.733 -1.772 1.00 97.69 81 HIS A N 1
ATOM 674 C CA . HIS A 1 81 ? -14.706 1.945 -0.425 1.00 97.69 81 HIS A CA 1
ATOM 675 C C . HIS A 1 81 ? -15.555 2.940 0.369 1.00 97.69 81 HIS A C 1
ATOM 677 O O . HIS A 1 81 ? -15.819 2.690 1.539 1.00 97.69 81 HIS A O 1
ATOM 683 N N . TYR A 1 82 ? -16.010 4.023 -0.271 1.00 98.06 82 TYR A N 1
ATOM 684 C CA . TYR A 1 82 ? -16.906 4.994 0.357 1.00 98.06 82 TYR A CA 1
ATOM 685 C C . TYR A 1 82 ? -18.206 4.328 0.824 1.00 98.06 82 TYR A C 1
ATOM 687 O O . TYR A 1 82 ? -18.512 4.376 2.009 1.00 98.06 82 TYR A O 1
ATOM 695 N N . LEU A 1 83 ? -18.910 3.632 -0.078 1.00 98.06 83 LEU A N 1
ATOM 696 C CA . LEU A 1 83 ? -20.177 2.957 0.236 1.00 98.06 83 LEU A CA 1
ATOM 697 C C . LEU A 1 83 ? -20.025 1.926 1.361 1.00 98.06 83 LEU A C 1
ATOM 699 O O . LEU A 1 83 ? -20.870 1.831 2.247 1.00 98.06 83 LEU A O 1
ATOM 703 N N . VAL A 1 84 ? -18.935 1.155 1.336 1.00 97.38 84 VAL A N 1
ATOM 704 C CA . VAL A 1 84 ? -18.670 0.148 2.364 1.00 97.38 84 VAL A CA 1
ATOM 705 C C . VAL A 1 84 ? -18.380 0.824 3.704 1.00 97.38 84 VAL A C 1
ATOM 707 O O . VAL A 1 84 ? -19.005 0.459 4.690 1.00 97.38 84 VAL A O 1
ATOM 710 N N . LEU A 1 85 ? -17.493 1.820 3.768 1.00 97.81 85 LEU A N 1
ATOM 711 C CA . LEU A 1 85 ? -17.184 2.527 5.019 1.00 97.81 85 LEU A CA 1
ATOM 712 C C . LEU A 1 85 ? -18.400 3.249 5.608 1.00 97.81 85 LEU A C 1
ATOM 714 O O . LEU A 1 85 ? -18.571 3.247 6.826 1.00 97.81 85 LEU A O 1
ATOM 718 N N . ASP A 1 86 ? -19.239 3.844 4.763 1.00 97.25 86 ASP A N 1
ATOM 719 C CA . ASP A 1 86 ? -20.460 4.540 5.178 1.00 97.25 86 ASP A CA 1
ATOM 720 C C . ASP A 1 86 ? -21.469 3.587 5.845 1.00 97.25 86 ASP A C 1
ATOM 722 O O . ASP A 1 86 ? -22.174 3.965 6.774 1.00 97.25 86 ASP A O 1
ATOM 726 N N . SER A 1 87 ? -21.452 2.303 5.467 1.00 96.88 87 SER A N 1
ATOM 727 C CA . SER A 1 87 ? -22.312 1.275 6.070 1.00 96.88 87 SER A CA 1
ATOM 728 C C . SER A 1 87 ? -21.894 0.811 7.478 1.00 96.88 87 SER A C 1
ATOM 730 O O . SER A 1 87 ? -22.659 0.102 8.136 1.00 96.88 87 SER A O 1
ATOM 732 N N . PHE A 1 88 ? -20.707 1.193 7.970 1.00 95.31 88 PHE A N 1
ATOM 733 C CA . PHE A 1 88 ? -20.225 0.837 9.311 1.00 95.31 88 PHE A CA 1
ATOM 734 C C . PHE A 1 88 ? -20.219 2.047 10.244 1.00 95.31 88 PHE A C 1
ATOM 736 O O . PHE A 1 88 ? -19.679 3.094 9.908 1.00 95.31 88 PHE A O 1
ATOM 743 N N . SER A 1 89 ? -20.686 1.866 11.482 1.00 93.81 89 SER A N 1
ATOM 744 C CA . SER A 1 89 ? -20.825 2.948 12.472 1.00 93.81 89 SER A CA 1
ATOM 745 C C . SER A 1 89 ? -19.533 3.702 12.808 1.00 93.81 89 SER A C 1
ATOM 747 O O . SER A 1 89 ? -19.579 4.884 13.126 1.00 93.81 89 SER A O 1
ATOM 749 N N . LYS A 1 90 ? -18.374 3.032 12.756 1.00 93.81 90 LYS A N 1
ATOM 750 C CA . LYS A 1 90 ? -17.063 3.658 13.009 1.00 93.81 90 LYS A CA 1
ATOM 751 C C . LYS A 1 90 ? -16.436 4.285 11.766 1.00 93.81 90 LYS A C 1
ATOM 753 O O . LYS A 1 90 ? -15.407 4.940 11.897 1.00 93.81 90 LYS A O 1
ATOM 758 N N . HIS A 1 91 ? -16.989 4.035 10.576 1.00 97.38 91 HIS A N 1
ATOM 759 C CA . HIS A 1 91 ? -16.435 4.501 9.302 1.00 97.38 91 HIS A CA 1
ATOM 760 C C . HIS A 1 91 ? -14.936 4.184 9.124 1.00 97.38 91 HIS A C 1
ATOM 762 O O . HIS A 1 91 ? -14.184 4.949 8.512 1.00 97.38 91 HIS A O 1
ATOM 768 N N . LEU A 1 92 ? -14.506 3.055 9.698 1.00 97.50 92 LEU A N 1
ATOM 769 C CA . LEU A 1 92 ? -13.131 2.570 9.730 1.00 97.50 92 LEU A CA 1
ATOM 770 C C . LEU A 1 92 ? -13.102 1.072 9.462 1.00 97.50 92 LEU A C 1
ATOM 772 O O . LEU A 1 92 ? -13.884 0.316 10.040 1.00 97.50 92 LEU A O 1
ATOM 776 N N . LEU A 1 93 ? -12.155 0.639 8.633 1.00 97.62 93 LEU A N 1
ATOM 777 C CA . LEU A 1 93 ? -11.953 -0.768 8.306 1.00 97.62 93 LEU A CA 1
ATOM 778 C C . LEU A 1 93 ? -10.471 -1.111 8.236 1.00 97.62 93 LEU A C 1
ATOM 780 O O . LEU A 1 93 ? -9.664 -0.356 7.697 1.00 97.62 93 LEU A O 1
ATOM 784 N N . ILE A 1 94 ? -10.118 -2.291 8.739 1.00 97.56 94 ILE A N 1
ATOM 785 C CA . ILE A 1 94 ? -8.788 -2.858 8.525 1.00 97.56 94 ILE A CA 1
ATOM 786 C C . ILE A 1 94 ? -8.676 -3.294 7.066 1.00 97.56 94 ILE A C 1
ATOM 788 O O . ILE A 1 94 ? -9.467 -4.108 6.595 1.00 97.56 94 ILE A O 1
ATOM 792 N N . MET A 1 95 ? -7.643 -2.805 6.388 1.00 96.56 95 MET A N 1
ATOM 793 C CA . MET A 1 95 ? -7.305 -3.184 5.024 1.00 96.56 95 MET A CA 1
ATOM 794 C C . MET A 1 95 ? -5.922 -3.830 5.013 1.00 96.56 95 MET A C 1
ATOM 796 O O . MET A 1 95 ? -4.916 -3.255 5.433 1.00 96.56 95 MET A O 1
ATOM 800 N N . THR A 1 96 ? -5.865 -5.075 4.554 1.00 93.19 96 THR A N 1
ATOM 801 C CA . THR A 1 96 ? -4.626 -5.841 4.416 1.00 93.19 96 THR A CA 1
ATOM 802 C C . THR A 1 96 ? -4.631 -6.560 3.080 1.00 93.19 96 THR A C 1
ATOM 804 O O . THR A 1 96 ? -5.687 -6.894 2.551 1.00 93.19 96 THR A O 1
ATOM 807 N N . SER A 1 97 ? -3.443 -6.807 2.541 1.00 89.88 97 SER A N 1
ATOM 808 C CA . SER A 1 97 ? -3.263 -7.478 1.261 1.00 89.88 97 SER A CA 1
ATOM 809 C C . SER A 1 97 ? -3.961 -8.849 1.233 1.00 89.88 97 SER A C 1
ATOM 811 O O . SER A 1 97 ? -3.892 -9.626 2.192 1.00 89.88 97 SER A O 1
ATOM 813 N N . GLY A 1 98 ? -4.670 -9.146 0.145 1.00 89.88 98 GLY A N 1
ATOM 814 C CA . GLY A 1 98 ? -5.416 -10.393 -0.050 1.00 89.88 98 GLY A CA 1
ATOM 815 C C . GLY A 1 98 ? -4.525 -11.572 -0.451 1.00 89.88 98 GLY A C 1
ATOM 816 O O . GLY A 1 98 ? -4.673 -12.106 -1.545 1.00 89.88 98 GLY A O 1
ATOM 817 N N . ASN A 1 99 ? -3.580 -11.952 0.410 1.00 87.69 99 ASN A N 1
ATOM 818 C CA . ASN A 1 99 ? -2.645 -13.061 0.195 1.00 87.69 99 ASN A CA 1
ATOM 819 C C . ASN A 1 99 ? -2.336 -13.823 1.490 1.00 87.69 99 ASN A C 1
ATOM 821 O O . ASN A 1 99 ? -2.447 -13.282 2.599 1.00 87.69 99 ASN A O 1
ATOM 825 N N . LYS A 1 100 ? -1.896 -15.075 1.321 1.00 83.06 100 LYS A N 1
ATOM 826 C CA . LYS 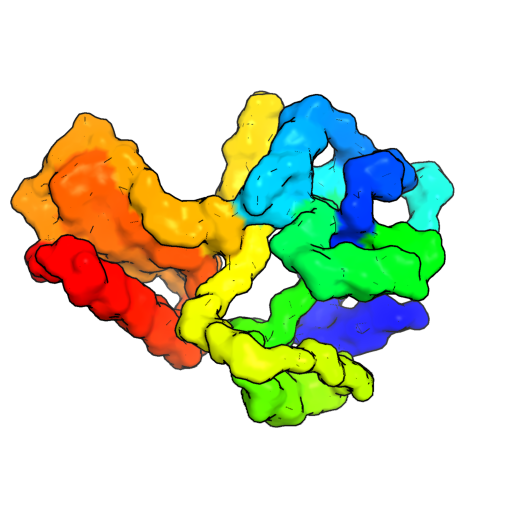A 1 100 ? -1.128 -15.795 2.343 1.00 83.06 100 LYS A CA 1
ATOM 827 C C . LYS A 1 100 ? 0.232 -15.120 2.518 1.00 83.06 100 LYS A C 1
ATOM 829 O O . LYS A 1 100 ? 0.751 -14.540 1.569 1.00 83.06 100 LYS A O 1
ATOM 834 N N . HIS A 1 101 ? 0.787 -15.184 3.724 1.00 79.25 101 HIS A N 1
ATOM 835 C CA . HIS A 1 101 ? 2.115 -14.639 4.011 1.00 79.25 101 HIS A CA 1
ATOM 836 C C . HIS A 1 101 ? 3.156 -15.156 2.995 1.00 79.25 101 HIS A C 1
ATOM 838 O O . HIS A 1 101 ? 3.090 -16.328 2.639 1.00 79.25 101 HIS A O 1
ATOM 844 N N . GLY A 1 102 ? 4.032 -14.279 2.490 1.00 74.50 102 GLY A N 1
ATOM 845 C CA . GLY A 1 102 ? 5.019 -14.577 1.432 1.00 74.50 102 GLY A CA 1
ATOM 846 C C . GLY A 1 102 ? 4.508 -14.427 -0.010 1.00 74.50 102 GLY A C 1
ATOM 847 O O . GLY A 1 102 ? 5.230 -13.959 -0.878 1.00 74.50 102 GLY A O 1
ATOM 848 N N . PHE A 1 103 ? 3.229 -14.707 -0.271 1.00 81.56 103 PHE A N 1
ATOM 849 C CA . PHE A 1 103 ? 2.701 -14.748 -1.643 1.00 81.56 103 PHE A CA 1
ATOM 850 C C . PHE A 1 103 ? 2.231 -13.386 -2.181 1.00 81.56 103 PHE A C 1
ATOM 852 O O . PHE A 1 103 ? 1.784 -12.535 -1.403 1.00 81.56 103 PHE A O 1
ATOM 859 N N . PRO A 1 104 ? 2.207 -13.192 -3.515 1.00 84.50 104 PRO A N 1
ATOM 860 C CA . PRO A 1 104 ? 1.616 -12.009 -4.132 1.00 84.50 104 PRO A CA 1
ATOM 861 C C . PRO A 1 104 ? 0.097 -11.926 -3.905 1.00 84.50 104 PRO A C 1
ATOM 863 O O . PRO A 1 104 ? -0.591 -12.922 -3.670 1.00 84.50 104 PRO A O 1
ATOM 866 N N . MET A 1 105 ? -0.440 -10.705 -3.984 1.00 90.75 105 MET A N 1
ATOM 867 C CA . MET A 1 105 ? -1.875 -10.428 -3.846 1.00 90.75 105 MET A CA 1
ATOM 868 C C . MET A 1 105 ? -2.691 -11.077 -4.969 1.00 90.75 105 MET A C 1
ATOM 870 O O . MET A 1 105 ? -2.372 -10.913 -6.146 1.00 90.75 105 MET A O 1
ATOM 874 N N . CYS A 1 106 ? -3.788 -11.745 -4.610 1.00 92.19 106 CYS A N 1
ATOM 875 C CA . CYS A 1 106 ? -4.738 -12.252 -5.594 1.00 92.19 106 CYS A CA 1
ATOM 876 C C . CYS A 1 106 ? -5.422 -11.107 -6.360 1.00 92.19 106 CYS A C 1
ATOM 878 O O . CYS A 1 106 ? -5.945 -10.173 -5.754 1.00 92.19 106 CYS A O 1
ATOM 880 N N . ILE A 1 107 ? -5.461 -11.220 -7.690 1.00 92.31 107 ILE A N 1
ATOM 881 C CA . ILE A 1 107 ? -6.144 -10.279 -8.602 1.00 92.31 107 ILE A CA 1
ATOM 882 C C . ILE A 1 107 ? -7.420 -10.867 -9.236 1.00 92.31 107 ILE A C 1
ATOM 884 O O . ILE A 1 107 ? -8.232 -10.140 -9.811 1.00 92.31 107 ILE A O 1
ATOM 888 N N . GLU A 1 108 ? -7.618 -12.179 -9.097 1.00 93.50 108 GLU A N 1
ATOM 889 C CA . GLU A 1 108 ? -8.751 -12.935 -9.636 1.00 93.50 108 GLU A CA 1
ATOM 890 C C . GLU A 1 108 ? -9.559 -13.589 -8.513 1.00 93.50 108 GLU A C 1
ATOM 892 O O . GLU A 1 108 ? -9.006 -13.974 -7.479 1.00 93.50 108 GLU A O 1
ATOM 897 N N . GLU A 1 109 ? -10.867 -13.740 -8.731 1.00 94.00 109 GLU A N 1
ATOM 898 C CA . GLU A 1 109 ? -11.781 -14.360 -7.766 1.00 94.00 109 GLU A CA 1
ATOM 899 C C . GLU A 1 109 ? -11.343 -15.780 -7.390 1.00 94.00 109 GLU A C 1
ATOM 901 O O . GLU A 1 109 ? -11.298 -16.128 -6.210 1.00 94.00 109 GLU A O 1
ATOM 906 N N . GLU A 1 110 ? -10.962 -16.580 -8.388 1.00 93.94 110 GLU A N 1
ATOM 907 C CA . GLU A 1 110 ? -10.567 -17.976 -8.194 1.00 93.94 110 GLU A CA 1
ATOM 908 C C . GLU A 1 110 ? -9.324 -18.093 -7.303 1.00 93.94 110 GLU A C 1
ATOM 910 O O . GLU A 1 110 ? -9.291 -18.903 -6.376 1.00 93.94 110 GLU A O 1
ATOM 915 N N . CYS A 1 111 ? -8.343 -17.201 -7.487 1.00 92.75 111 CYS A N 1
ATOM 916 C CA . CYS A 1 111 ? -7.182 -17.110 -6.602 1.00 92.75 111 CYS A CA 1
ATOM 917 C C . CYS A 1 111 ? -7.610 -16.871 -5.151 1.00 92.75 111 CYS A C 1
ATOM 919 O O . CYS A 1 111 ? -7.108 -17.540 -4.249 1.00 92.75 111 CYS A O 1
ATOM 921 N N . VAL A 1 112 ? -8.559 -15.958 -4.909 1.00 93.12 112 VAL A N 1
ATOM 922 C CA . VAL A 1 112 ? -9.055 -15.679 -3.552 1.00 93.12 112 VAL A CA 1
ATOM 923 C C . VAL A 1 112 ? -9.758 -16.907 -2.973 1.00 93.12 112 VAL A C 1
ATOM 925 O O . VAL A 1 112 ? -9.468 -17.299 -1.841 1.00 93.12 112 VAL A O 1
ATOM 928 N N . ARG A 1 113 ? -10.630 -17.561 -3.748 1.00 92.38 113 ARG A N 1
ATOM 929 C CA . ARG A 1 113 ? -11.364 -18.760 -3.313 1.00 92.38 113 ARG A CA 1
ATOM 930 C C . ARG A 1 113 ? -10.439 -19.919 -2.959 1.00 92.38 113 ARG A C 1
ATOM 932 O O . ARG A 1 113 ? -10.702 -20.616 -1.982 1.00 92.38 113 ARG A O 1
ATOM 939 N N . GLN A 1 114 ? -9.359 -20.106 -3.712 1.00 92.19 114 GLN A N 1
ATOM 940 C CA . GLN A 1 114 ? -8.395 -21.180 -3.483 1.00 92.19 114 GLN A CA 1
ATOM 941 C C . GLN A 1 114 ? -7.381 -20.825 -2.390 1.00 92.19 114 GLN A C 1
ATOM 943 O O . GLN A 1 114 ? -7.233 -21.556 -1.407 1.00 92.19 114 GLN A O 1
ATOM 948 N N . LYS A 1 115 ? -6.679 -19.694 -2.537 1.00 91.44 115 LYS A N 1
ATOM 949 C CA . LYS A 1 115 ? -5.547 -19.320 -1.676 1.00 91.44 115 LYS A CA 1
ATOM 950 C C . LYS A 1 115 ? -5.980 -18.690 -0.350 1.00 91.44 115 LYS A C 1
ATOM 952 O O . LYS A 1 115 ? -5.233 -18.813 0.614 1.00 91.44 115 LYS A O 1
ATOM 957 N N . LEU A 1 116 ? -7.152 -18.056 -0.251 1.00 92.75 116 LEU A N 1
ATOM 958 C CA . LEU A 1 116 ? -7.649 -17.440 0.995 1.00 92.75 116 LEU A CA 1
ATOM 959 C C . LEU A 1 116 ? -8.796 -18.219 1.654 1.00 92.75 116 LEU A C 1
ATOM 961 O O . LEU A 1 116 ? -9.436 -17.715 2.584 1.00 92.75 116 LEU A O 1
ATOM 965 N N . LYS A 1 117 ? -9.026 -19.470 1.236 1.00 91.12 117 LYS A N 1
ATOM 966 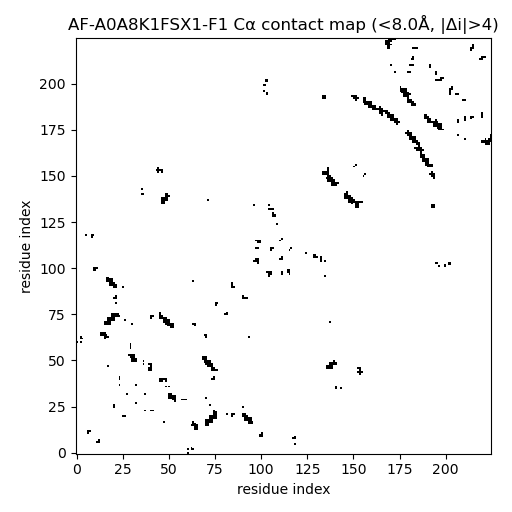C CA . LYS A 1 117 ? -9.955 -20.380 1.913 1.00 91.12 117 LYS A CA 1
ATOM 967 C C . LYS A 1 117 ? -9.585 -20.514 3.391 1.00 91.12 117 LYS A C 1
ATOM 969 O O . LYS A 1 117 ? -8.438 -20.795 3.728 1.00 91.12 117 LYS A O 1
ATOM 974 N N . GLY A 1 118 ? -10.560 -20.305 4.273 1.00 90.44 118 GLY A N 1
ATOM 975 C CA . GLY A 1 118 ? -10.357 -20.347 5.725 1.00 90.44 118 GLY A CA 1
ATOM 976 C C . GLY A 1 118 ? -9.743 -19.077 6.323 1.00 90.44 118 GLY A C 1
ATOM 977 O O . GLY A 1 118 ? -9.729 -18.942 7.545 1.00 90.44 118 GLY A O 1
ATOM 978 N N . VAL A 1 119 ? -9.298 -18.125 5.493 1.00 92.62 119 VAL A N 1
ATOM 979 C CA . VAL A 1 119 ? -8.859 -16.797 5.944 1.00 92.62 119 VAL A CA 1
ATOM 980 C C . VAL A 1 119 ? -10.035 -15.828 5.982 1.00 92.62 119 VAL A C 1
ATOM 982 O O . VAL A 1 119 ? -10.267 -15.171 7.000 1.00 92.62 119 VAL A O 1
ATOM 985 N N . VAL A 1 120 ? -10.789 -15.768 4.885 1.00 93.44 120 VAL A N 1
ATOM 986 C CA . VAL A 1 120 ? -11.936 -14.869 4.722 1.00 93.44 120 VAL A CA 1
ATOM 987 C C . VAL A 1 120 ? -13.249 -15.620 4.932 1.00 93.44 120 VAL A C 1
ATO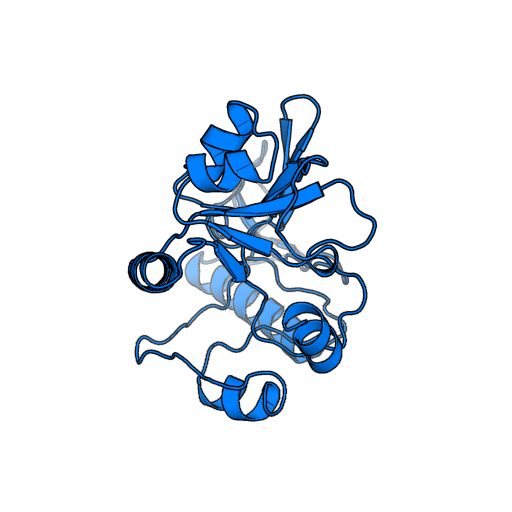M 989 O O . VAL A 1 120 ? -13.385 -16.764 4.505 1.00 93.44 120 VAL A O 1
ATOM 992 N N . ASP A 1 121 ? -14.211 -14.974 5.594 1.00 94.06 121 ASP A N 1
ATOM 993 C CA . ASP A 1 121 ? -15.564 -15.523 5.772 1.00 94.06 121 ASP A CA 1
ATOM 994 C C . ASP A 1 121 ? -16.499 -15.122 4.613 1.00 94.06 121 ASP A C 1
ATOM 996 O O . ASP A 1 121 ? -17.414 -15.864 4.270 1.00 94.06 121 ASP A O 1
ATOM 1000 N N . TYR A 1 122 ? -16.240 -13.974 3.977 1.00 94.62 122 TYR A N 1
ATOM 1001 C CA . TYR A 1 122 ? -17.031 -13.430 2.871 1.00 94.62 122 TYR A CA 1
ATOM 1002 C C . TYR A 1 122 ? -16.125 -12.863 1.777 1.00 94.62 122 TYR A C 1
ATOM 1004 O O . TYR A 1 122 ? -14.987 -12.469 2.043 1.00 94.62 122 TYR A O 1
ATOM 1012 N N . LEU A 1 123 ? -16.650 -12.799 0.550 1.00 94.12 123 LEU A N 1
ATOM 1013 C CA . LEU A 1 123 ? -15.960 -12.252 -0.614 1.00 94.12 123 LEU A CA 1
ATOM 1014 C C . LEU A 1 123 ? -16.840 -11.219 -1.317 1.00 94.12 123 LEU A C 1
ATOM 1016 O O . LEU A 1 123 ? -17.943 -11.535 -1.756 1.00 94.12 123 LEU A O 1
ATOM 1020 N N . LEU A 1 124 ? -16.317 -10.002 -1.451 1.00 94.56 124 LEU A N 1
ATOM 1021 C CA . LEU A 1 124 ? -16.868 -8.953 -2.301 1.00 94.56 124 LEU A CA 1
ATOM 1022 C C . LEU A 1 124 ? -15.957 -8.804 -3.524 1.00 94.56 124 LEU A C 1
ATOM 1024 O O . LEU A 1 124 ? -14.781 -8.474 -3.377 1.00 94.56 124 LEU A O 1
ATOM 1028 N N . TYR A 1 125 ? -16.487 -9.074 -4.716 1.00 93.94 125 TYR A N 1
ATOM 1029 C CA . TYR A 1 125 ? -15.731 -9.080 -5.972 1.00 93.94 125 TYR A CA 1
ATOM 1030 C C . TYR A 1 125 ? -16.484 -8.334 -7.083 1.00 93.94 125 TYR A C 1
ATOM 1032 O O . TYR A 1 125 ? -17.679 -8.066 -6.964 1.00 93.94 125 TYR A O 1
ATOM 1040 N N . HIS A 1 126 ? -15.782 -7.987 -8.165 1.00 94.19 126 HIS A N 1
ATOM 1041 C CA . HIS A 1 126 ? -16.351 -7.313 -9.331 1.00 94.19 126 HIS A CA 1
ATOM 1042 C C . HIS A 1 126 ? -15.815 -7.898 -10.641 1.00 94.19 126 HIS A C 1
ATOM 1044 O O . HIS A 1 126 ? -14.689 -8.378 -10.712 1.00 94.19 126 HIS A O 1
ATOM 1050 N N . ASN A 1 127 ? -16.562 -7.743 -11.728 1.00 94.62 127 ASN A N 1
ATOM 1051 C CA . ASN A 1 127 ? -16.178 -8.237 -13.055 1.00 94.62 127 ASN A CA 1
ATOM 1052 C C . ASN A 1 127 ? -15.158 -7.353 -13.808 1.00 94.62 127 ASN A C 1
ATOM 1054 O O . ASN A 1 127 ? -14.766 -7.683 -14.927 1.00 94.62 127 ASN A O 1
ATOM 1058 N N . ARG A 1 128 ? -14.700 -6.233 -13.232 1.00 95.38 128 ARG A N 1
ATOM 1059 C CA . ARG A 1 128 ? -13.632 -5.420 -13.833 1.00 95.38 128 ARG A CA 1
ATOM 1060 C C . ARG A 1 128 ? -12.273 -6.087 -13.613 1.00 95.38 128 ARG A C 1
ATOM 1062 O O . ARG A 1 128 ? -11.746 -6.062 -12.506 1.00 95.38 128 ARG A O 1
ATOM 1069 N N . LYS A 1 129 ? -11.679 -6.646 -14.667 1.00 95.00 129 LYS A N 1
ATOM 1070 C CA . LYS A 1 129 ? -10.372 -7.318 -14.585 1.00 95.00 129 LYS A CA 1
ATOM 1071 C C . LYS A 1 129 ? -9.281 -6.393 -14.027 1.00 95.00 129 LYS A C 1
ATOM 1073 O O . LYS A 1 129 ? -9.088 -5.281 -14.517 1.00 95.00 129 LYS A O 1
ATOM 1078 N N . ILE A 1 130 ? -8.524 -6.890 -13.049 1.00 94.19 130 ILE A N 1
ATOM 1079 C CA . ILE A 1 130 ? -7.295 -6.260 -12.557 1.00 94.19 130 ILE A CA 1
ATOM 1080 C C . ILE A 1 130 ? -6.131 -6.849 -13.359 1.00 94.19 130 ILE A C 1
ATOM 1082 O O . ILE A 1 130 ? -5.845 -8.035 -13.258 1.00 94.19 130 ILE A O 1
ATOM 1086 N N . VAL A 1 131 ? -5.486 -6.040 -14.203 1.00 92.38 131 VAL A N 1
ATOM 1087 C CA . VAL A 1 131 ? -4.394 -6.510 -15.084 1.00 92.38 131 VAL A CA 1
ATOM 1088 C C . VAL A 1 131 ? -3.043 -6.506 -14.364 1.00 92.38 131 VAL A C 1
ATOM 1090 O O . VAL A 1 131 ? -2.245 -7.436 -14.505 1.00 92.38 131 VAL A O 1
ATOM 1093 N N . ASN A 1 132 ? -2.807 -5.455 -13.579 1.00 90.38 132 ASN A N 1
ATOM 1094 C CA . ASN A 1 132 ? -1.572 -5.239 -12.839 1.00 90.38 132 ASN A CA 1
ATOM 1095 C C . ASN A 1 132 ? -1.891 -5.231 -11.347 1.00 90.38 132 ASN A C 1
ATOM 1097 O O . ASN A 1 132 ? -2.704 -4.425 -10.887 1.00 90.38 132 ASN A O 1
ATOM 1101 N N . ARG A 1 133 ? -1.238 -6.122 -10.601 1.00 91.12 133 ARG A N 1
ATOM 1102 C CA . ARG A 1 133 ? -1.259 -6.105 -9.139 1.00 91.12 133 ARG A CA 1
ATOM 1103 C C . ARG A 1 133 ? -0.595 -4.821 -8.663 1.00 91.12 133 ARG A C 1
ATOM 1105 O O . ARG A 1 133 ? 0.461 -4.450 -9.170 1.00 91.12 133 ARG A O 1
ATOM 1112 N N . VAL A 1 134 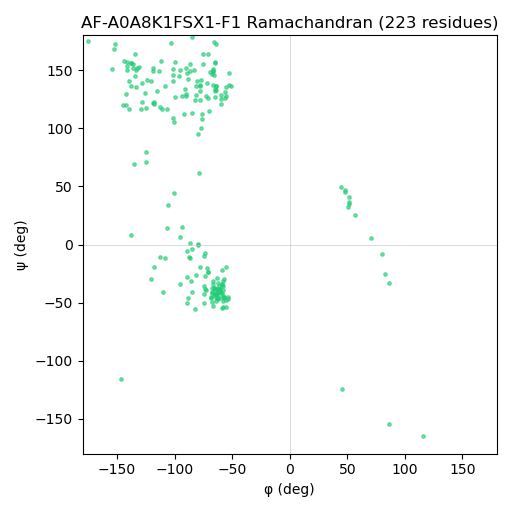? -1.186 -4.165 -7.672 1.00 93.19 134 VAL A N 1
ATOM 1113 C CA . VAL A 1 134 ? -0.574 -2.996 -7.048 1.00 93.19 134 VAL A CA 1
ATOM 1114 C C . VAL A 1 134 ? -0.893 -2.969 -5.560 1.00 93.19 134 VAL A C 1
ATOM 1116 O O . VAL A 1 134 ? -2.051 -2.927 -5.156 1.00 93.19 134 VAL A O 1
ATOM 1119 N N . ASP A 1 135 ? 0.150 -3.006 -4.739 1.00 94.06 135 ASP A N 1
ATOM 1120 C CA . ASP A 1 135 ? 0.027 -2.834 -3.296 1.00 94.06 135 ASP A CA 1
ATOM 1121 C C . ASP A 1 135 ? -0.203 -1.359 -2.939 1.00 94.06 135 ASP A C 1
ATOM 1123 O O . ASP A 1 135 ? 0.212 -0.454 -3.672 1.00 94.06 135 ASP A O 1
ATOM 1127 N N . ASP A 1 136 ? -0.821 -1.097 -1.789 1.00 96.62 136 ASP A N 1
ATOM 1128 C CA . ASP A 1 136 ? -0.927 0.264 -1.266 1.00 96.62 136 ASP A CA 1
ATOM 1129 C C . ASP A 1 136 ? 0.459 0.820 -0.916 1.00 96.62 136 ASP A C 1
ATOM 1131 O O . ASP A 1 136 ? 1.272 0.156 -0.265 1.00 96.62 136 ASP A O 1
ATOM 1135 N N . SER A 1 137 ? 0.724 2.055 -1.344 1.00 97.94 137 SER A N 1
ATOM 1136 C CA . SER A 1 137 ? 1.938 2.780 -0.965 1.00 97.94 137 SER A CA 1
ATOM 1137 C C . SER A 1 137 ? 1.925 3.120 0.518 1.00 97.94 137 SER A C 1
ATOM 1139 O O . SER A 1 137 ? 0.869 3.400 1.083 1.00 97.94 137 SER A O 1
ATOM 1141 N N . VAL A 1 138 ? 3.103 3.125 1.138 1.00 98.38 138 VAL A N 1
ATOM 1142 C CA . VAL A 1 138 ? 3.270 3.412 2.566 1.00 98.38 138 VAL A CA 1
ATOM 1143 C C . VAL A 1 138 ? 4.278 4.536 2.728 1.00 98.38 138 VAL A C 1
ATOM 1145 O O . VAL A 1 138 ? 5.382 4.479 2.179 1.00 98.38 138 VAL A O 1
ATOM 1148 N N . VAL A 1 139 ? 3.908 5.545 3.506 1.00 98.38 139 VAL A N 1
ATOM 1149 C CA . VAL A 1 139 ? 4.709 6.735 3.768 1.00 98.38 139 VAL A CA 1
ATOM 1150 C C . VAL A 1 139 ? 4.792 7.022 5.260 1.00 98.38 139 VAL A C 1
ATOM 1152 O O . VAL A 1 139 ? 3.903 6.692 6.046 1.00 98.38 139 VAL A O 1
ATOM 1155 N N . ARG A 1 140 ? 5.877 7.680 5.653 1.00 97.94 140 ARG A N 1
ATOM 1156 C CA . ARG A 1 140 ? 6.068 8.217 6.996 1.00 97.94 140 ARG A CA 1
ATOM 1157 C C . ARG A 1 140 ? 6.594 9.636 6.892 1.00 97.94 140 ARG A C 1
ATOM 1159 O O . ARG A 1 140 ? 7.530 9.886 6.138 1.00 97.94 140 ARG A O 1
ATOM 1166 N N . VAL A 1 141 ? 6.045 10.542 7.689 1.00 97.81 141 VAL A N 1
ATOM 1167 C CA . VAL A 1 141 ? 6.624 11.874 7.865 1.00 97.81 141 VAL A CA 1
ATOM 1168 C C . VAL A 1 141 ? 7.617 11.833 9.025 1.00 97.81 141 VAL A C 1
ATOM 1170 O O . VAL A 1 141 ? 7.309 11.343 10.110 1.00 97.81 141 VAL A O 1
ATOM 1173 N N . SER A 1 142 ?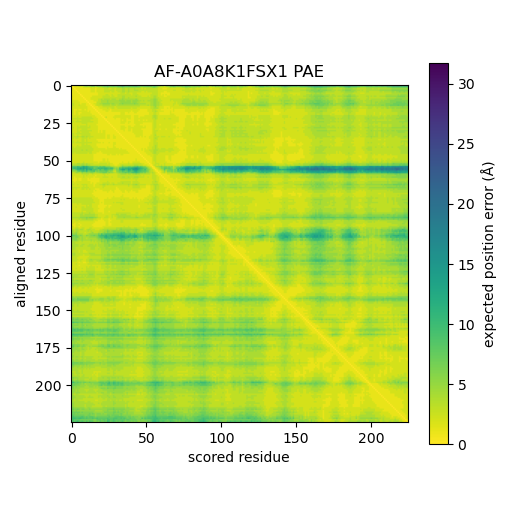 8.837 12.311 8.785 1.00 94.88 142 SER A N 1
ATOM 1174 C CA . SER A 1 142 ? 9.899 12.409 9.791 1.00 94.88 142 SER A CA 1
ATOM 1175 C C . SER A 1 142 ? 10.680 13.696 9.575 1.00 94.88 142 SER A C 1
ATOM 1177 O O . SER A 1 142 ? 11.115 13.961 8.457 1.00 94.88 142 SER A O 1
ATOM 1179 N N . ASN A 1 143 ? 10.869 14.498 10.627 1.00 93.69 143 ASN A N 1
ATOM 1180 C CA . ASN A 1 143 ? 11.532 15.809 10.548 1.00 93.69 143 ASN A CA 1
ATOM 1181 C C . ASN A 1 143 ? 10.989 16.679 9.397 1.00 93.69 143 ASN A C 1
ATOM 1183 O O . ASN A 1 143 ? 11.754 17.238 8.613 1.00 93.69 143 ASN A O 1
ATOM 1187 N N . ASN A 1 144 ? 9.657 16.731 9.266 1.00 92.94 144 ASN A N 1
ATOM 1188 C CA . ASN A 1 144 ? 8.936 17.447 8.207 1.00 92.94 144 ASN A CA 1
ATOM 1189 C C . ASN A 1 144 ? 9.317 17.033 6.766 1.00 92.94 144 ASN A C 1
ATOM 1191 O O . ASN A 1 144 ? 9.188 17.813 5.826 1.00 92.94 144 ASN A O 1
ATOM 1195 N N . ARG A 1 145 ? 9.810 15.802 6.584 1.00 96.06 145 ARG A N 1
ATOM 1196 C CA . ARG A 1 145 ? 10.113 15.204 5.279 1.00 96.06 145 ARG A CA 1
ATOM 1197 C C . ARG A 1 145 ? 9.302 13.936 5.079 1.00 96.06 145 ARG A C 1
ATOM 1199 O O . ARG A 1 145 ? 9.147 13.137 6.002 1.00 96.06 145 ARG A O 1
ATOM 1206 N N . VAL A 1 146 ? 8.824 13.746 3.855 1.00 96.69 146 VAL A N 1
ATOM 1207 C CA . VAL A 1 146 ? 8.096 12.541 3.455 1.00 96.69 146 VAL A CA 1
ATOM 1208 C C . VAL A 1 146 ? 9.093 11.445 3.102 1.00 96.69 146 VAL A C 1
ATOM 1210 O O . VAL A 1 146 ? 9.955 11.628 2.245 1.00 96.69 146 VAL A O 1
ATOM 1213 N N . LEU A 1 147 ? 8.965 10.299 3.762 1.00 97.38 147 LEU A N 1
ATOM 1214 C CA . LEU A 1 147 ? 9.733 9.092 3.491 1.00 97.38 147 LEU A CA 1
ATOM 1215 C C . LEU A 1 147 ? 8.794 8.041 2.900 1.00 97.38 147 LEU A C 1
ATOM 1217 O O . LEU A 1 147 ? 7.863 7.594 3.572 1.00 97.38 147 LEU A O 1
ATOM 1221 N N . LEU A 1 148 ? 9.043 7.637 1.655 1.00 96.25 148 LEU A N 1
ATOM 1222 C CA . LEU A 1 148 ? 8.372 6.492 1.041 1.00 96.25 148 LEU A CA 1
ATOM 1223 C C . LEU A 1 148 ? 8.990 5.210 1.601 1.00 96.25 148 LEU A C 1
ATOM 1225 O O . LEU A 1 148 ? 10.148 4.910 1.331 1.00 96.25 148 LEU A O 1
ATOM 1229 N N . LEU A 1 149 ? 8.210 4.463 2.380 1.00 96.75 149 LEU A N 1
ATOM 1230 C CA . LEU A 1 149 ? 8.582 3.130 2.861 1.00 96.75 149 LEU A CA 1
ATOM 1231 C C . LEU A 1 149 ? 8.211 2.057 1.838 1.00 96.75 149 LEU A C 1
ATOM 1233 O O . LEU A 1 149 ? 8.877 1.036 1.725 1.00 96.75 149 LEU A O 1
ATOM 1237 N N . ARG A 1 150 ? 7.138 2.300 1.081 1.00 97.06 150 ARG A N 1
ATOM 1238 C CA . ARG A 1 150 ? 6.729 1.475 -0.052 1.00 97.06 150 ARG A CA 1
ATOM 1239 C C . ARG A 1 150 ? 6.188 2.371 -1.154 1.00 97.06 150 ARG A C 1
ATOM 1241 O O . ARG A 1 150 ? 5.192 3.063 -0.945 1.00 97.06 150 ARG A O 1
ATOM 1248 N N . ARG A 1 151 ? 6.811 2.324 -2.331 1.00 95.81 151 ARG A N 1
ATOM 1249 C CA . ARG A 1 151 ? 6.377 3.063 -3.522 1.00 95.81 151 ARG A CA 1
ATOM 1250 C C . ARG A 1 151 ? 5.624 2.126 -4.470 1.00 95.81 151 ARG A C 1
ATOM 1252 O O . ARG A 1 151 ? 6.235 1.309 -5.146 1.00 95.81 151 ARG A O 1
ATOM 1259 N N . SER A 1 152 ? 4.304 2.250 -4.521 1.00 96.44 152 SER A N 1
ATOM 1260 C CA . SER A 1 152 ? 3.424 1.377 -5.301 1.00 96.44 152 SER A CA 1
ATOM 1261 C C . SER A 1 152 ? 2.218 2.172 -5.829 1.00 96.44 152 SER A C 1
ATOM 1263 O O . SER A 1 152 ? 2.428 3.105 -6.605 1.00 96.44 152 SER A O 1
ATOM 1265 N N . ARG A 1 153 ? 0.971 1.884 -5.419 1.00 96.81 153 ARG A N 1
ATOM 1266 C CA . ARG A 1 153 ? -0.237 2.584 -5.899 1.00 96.81 153 ARG A CA 1
ATOM 1267 C C . ARG A 1 153 ? -0.112 4.103 -5.759 1.00 96.81 153 ARG A C 1
ATOM 1269 O O . ARG A 1 153 ? 0.359 4.594 -4.735 1.00 96.81 153 ARG A O 1
ATOM 1276 N N . GLY A 1 154 ? -0.536 4.835 -6.786 1.00 95.81 154 GLY A N 1
ATOM 1277 C CA . GLY A 1 154 ? -0.495 6.301 -6.829 1.00 95.81 154 GLY A CA 1
ATOM 1278 C C . GLY A 1 154 ? 0.860 6.879 -7.250 1.00 95.81 154 GLY A C 1
ATOM 1279 O O . GLY A 1 154 ? 0.892 7.953 -7.831 1.00 95.81 154 GLY A O 1
ATOM 1280 N N . TYR A 1 155 ? 1.964 6.151 -7.049 1.00 95.94 155 TYR A N 1
ATOM 1281 C CA . TYR A 1 155 ? 3.308 6.616 -7.417 1.00 95.94 155 TYR A CA 1
ATOM 1282 C C . TYR A 1 155 ? 3.897 5.851 -8.602 1.00 95.94 155 TYR A C 1
ATOM 1284 O O . TYR A 1 155 ? 4.537 6.441 -9.466 1.00 95.94 155 TYR A O 1
ATOM 1292 N N . ALA A 1 156 ? 3.719 4.534 -8.659 1.00 95.00 156 ALA A N 1
ATOM 1293 C CA . ALA A 1 156 ? 4.120 3.726 -9.801 1.00 95.00 156 ALA A CA 1
ATOM 1294 C C . ALA A 1 156 ? 3.065 3.824 -10.922 1.00 95.00 156 ALA A C 1
ATOM 1296 O O . ALA A 1 156 ? 1.871 3.802 -10.617 1.00 95.00 156 ALA A O 1
ATOM 1297 N N . PRO A 1 157 ? 3.465 3.897 -12.206 1.00 93.31 157 PRO A N 1
ATOM 1298 C CA . PRO A 1 157 ? 4.827 3.848 -12.740 1.00 93.31 157 PRO A CA 1
ATOM 1299 C C . PRO A 1 157 ? 5.374 5.249 -13.100 1.00 93.31 157 PRO A C 1
ATOM 1301 O O . PRO A 1 157 ? 5.953 5.431 -14.163 1.00 93.31 157 PRO A O 1
ATOM 1304 N N . LEU A 1 158 ? 5.196 6.282 -12.268 1.00 93.56 158 LEU A N 1
ATOM 1305 C CA . LEU A 1 158 ? 5.752 7.606 -12.582 1.00 93.56 158 LEU A CA 1
ATOM 1306 C C . LEU A 1 158 ? 7.289 7.552 -12.596 1.00 93.56 158 LEU A C 1
ATOM 1308 O O . LEU A 1 158 ? 7.906 7.106 -11.624 1.00 93.56 158 LEU A O 1
ATOM 1312 N N . TRP A 1 159 ? 7.913 8.005 -13.685 1.00 94.06 159 TRP A N 1
ATOM 1313 C CA . TRP A 1 159 ? 9.371 7.993 -13.811 1.00 94.06 159 TRP A CA 1
ATOM 1314 C C . TRP A 1 159 ? 10.042 8.993 -12.865 1.00 94.06 159 TRP A C 1
ATOM 1316 O O . TRP A 1 159 ? 9.542 10.086 -12.601 1.00 94.06 159 TRP A O 1
ATOM 1326 N N . ILE A 1 160 ? 11.240 8.636 -12.418 1.00 95.88 160 ILE A N 1
ATOM 1327 C CA . ILE A 1 160 ? 12.144 9.512 -11.681 1.00 95.88 160 ILE A CA 1
ATOM 1328 C C . ILE A 1 160 ? 13.094 10.153 -12.687 1.00 95.88 160 ILE A C 1
ATOM 1330 O O . ILE A 1 160 ? 13.730 9.465 -13.488 1.00 95.88 160 ILE A O 1
ATOM 1334 N N . ARG A 1 161 ? 13.195 11.484 -12.657 1.00 97.31 161 ARG A N 1
ATOM 1335 C CA . ARG A 1 161 ? 14.144 12.217 -13.497 1.00 97.31 161 ARG A CA 1
ATOM 1336 C C . ARG A 1 161 ? 15.545 12.118 -12.900 1.00 97.31 161 ARG A C 1
ATOM 1338 O O . ARG A 1 161 ? 15.769 12.498 -11.756 1.00 97.31 161 ARG A O 1
ATOM 1345 N N . LEU A 1 162 ? 16.482 11.639 -13.704 1.00 97.19 162 LEU A N 1
ATOM 1346 C CA . LEU A 1 162 ? 17.897 11.565 -13.374 1.00 97.19 162 LEU A CA 1
ATOM 1347 C C . LEU A 1 162 ? 18.573 12.913 -13.651 1.00 97.19 162 LEU A C 1
ATOM 1349 O O . LEU A 1 162 ? 18.189 13.651 -14.562 1.00 97.19 162 LEU A O 1
ATOM 1353 N N . ASN A 1 163 ? 19.622 13.215 -12.886 1.00 97.12 163 ASN A N 1
ATOM 1354 C CA . ASN A 1 163 ? 20.453 14.412 -13.068 1.00 97.12 163 ASN A CA 1
ATOM 1355 C C . ASN A 1 163 ? 21.378 14.335 -14.296 1.00 97.12 163 ASN A C 1
ATOM 1357 O O . ASN A 1 163 ? 22.025 15.319 -14.644 1.00 97.12 163 ASN A O 1
ATOM 1361 N N . ARG A 1 164 ? 21.439 13.176 -14.955 1.00 96.62 164 ARG A N 1
ATOM 1362 C CA . ARG A 1 164 ? 22.239 12.926 -16.152 1.00 96.62 164 ARG A CA 1
ATOM 1363 C C . ARG A 1 164 ? 21.482 12.046 -17.134 1.00 96.62 164 ARG A C 1
ATOM 1365 O O . ARG A 1 164 ? 20.596 11.286 -16.744 1.00 96.62 164 ARG A O 1
ATOM 1372 N N . LYS A 1 165 ? 21.873 12.128 -18.403 1.00 97.44 165 LYS A N 1
ATOM 1373 C CA . LYS A 1 165 ? 21.452 11.172 -19.425 1.00 97.44 165 LYS A CA 1
ATOM 1374 C C . LYS A 1 165 ? 22.271 9.884 -19.284 1.00 97.44 165 LYS A C 1
ATOM 1376 O O . LYS A 1 165 ? 23.476 9.936 -19.054 1.00 97.44 165 LYS A O 1
ATOM 1381 N N . LEU A 1 166 ? 21.613 8.740 -19.400 1.00 96.62 166 LEU A N 1
ATOM 1382 C CA . LEU A 1 166 ? 22.224 7.422 -19.454 1.00 96.62 166 LEU A CA 1
ATOM 1383 C C . LEU A 1 166 ? 22.785 7.174 -20.857 1.00 96.62 166 LEU A C 1
ATOM 1385 O O . LEU A 1 166 ? 22.126 7.451 -21.858 1.00 96.62 166 LEU A O 1
ATOM 1389 N N . ASN A 1 167 ? 23.995 6.618 -20.920 1.00 95.88 167 ASN A N 1
ATOM 1390 C CA . ASN A 1 167 ? 24.651 6.278 -22.187 1.00 95.88 167 ASN A CA 1
ATOM 1391 C C . ASN A 1 167 ? 24.032 5.043 -22.852 1.00 95.88 167 ASN A C 1
ATOM 1393 O O . ASN A 1 167 ? 24.082 4.895 -24.069 1.00 95.88 167 ASN A O 1
ATOM 1397 N N . ASN A 1 168 ? 23.457 4.152 -22.044 1.00 97.00 168 ASN A N 1
ATOM 1398 C CA . ASN A 1 168 ? 22.805 2.935 -22.493 1.00 97.00 168 ASN A CA 1
ATOM 1399 C C . ASN A 1 168 ? 21.452 2.800 -21.802 1.00 97.00 168 ASN A C 1
ATOM 1401 O O . ASN A 1 168 ? 21.266 3.261 -20.677 1.00 97.00 168 ASN A O 1
ATOM 1405 N N . HIS A 1 169 ? 20.530 2.130 -22.480 1.00 97.94 169 HIS A N 1
ATOM 1406 C CA . HIS A 1 169 ? 19.340 1.594 -21.844 1.00 97.94 169 HIS A CA 1
ATOM 1407 C C . HIS A 1 169 ? 19.756 0.484 -20.871 1.00 97.94 169 HIS A C 1
ATOM 1409 O O . HIS A 1 169 ? 20.615 -0.337 -21.210 1.00 97.94 169 HIS A O 1
ATOM 1415 N N . VAL A 1 170 ? 19.163 0.463 -19.682 1.00 97.69 170 VAL A N 1
ATOM 1416 C CA . VAL A 1 170 ? 19.519 -0.475 -18.608 1.00 97.69 170 VAL A CA 1
ATOM 1417 C C . VAL A 1 170 ? 18.269 -1.100 -18.001 1.00 97.69 170 VAL A C 1
ATOM 1419 O O . VAL A 1 170 ? 17.212 -0.466 -17.972 1.00 97.69 170 VAL A O 1
ATOM 1422 N N . ILE A 1 171 ? 18.396 -2.326 -17.510 1.00 98.06 171 ILE A N 1
ATOM 1423 C CA . ILE A 1 171 ? 17.459 -2.925 -16.555 1.00 98.06 171 ILE A CA 1
ATOM 1424 C C . ILE A 1 171 ? 18.116 -2.839 -15.179 1.00 98.06 171 ILE A C 1
ATOM 1426 O O . ILE A 1 171 ? 19.329 -2.930 -15.081 1.00 98.06 171 ILE A O 1
ATOM 1430 N N . ALA A 1 172 ? 17.326 -2.652 -14.129 1.00 97.38 172 ALA A N 1
ATOM 1431 C CA . ALA A 1 172 ? 17.751 -2.877 -12.757 1.00 97.38 172 ALA A CA 1
ATOM 1432 C C . ALA A 1 172 ? 16.766 -3.862 -12.120 1.00 97.38 172 ALA A C 1
ATOM 1434 O O . ALA A 1 172 ? 15.576 -3.562 -12.018 1.00 97.38 172 ALA A O 1
ATOM 1435 N N . VAL A 1 173 ? 17.247 -5.037 -11.711 1.00 96.81 173 VAL A N 1
ATOM 1436 C CA . VAL A 1 173 ? 16.389 -6.090 -11.128 1.00 96.81 173 VAL A CA 1
ATOM 1437 C C . VAL A 1 173 ? 16.020 -5.820 -9.667 1.00 96.81 173 VAL A C 1
ATOM 1439 O O . VAL A 1 173 ? 15.017 -6.336 -9.183 1.00 96.81 173 VAL A O 1
ATOM 1442 N N . GLY A 1 174 ? 16.788 -4.952 -9.005 1.00 96.19 174 GLY A N 1
ATOM 1443 C CA . GLY A 1 174 ? 16.580 -4.550 -7.620 1.00 96.19 174 GLY A CA 1
ATOM 1444 C C . GLY A 1 174 ? 17.237 -5.500 -6.615 1.00 96.19 174 GLY A C 1
ATOM 1445 O O . GLY A 1 174 ? 18.263 -6.108 -6.910 1.00 96.19 174 GLY A O 1
ATOM 1446 N N . ALA A 1 175 ? 16.690 -5.542 -5.403 1.00 95.38 175 ALA A N 1
ATOM 1447 C CA . ALA A 1 175 ? 17.177 -6.359 -4.293 1.00 95.38 175 ALA A CA 1
ATOM 1448 C C . ALA A 1 175 ? 16.290 -7.601 -4.101 1.00 95.38 175 ALA A C 1
ATOM 1450 O O . ALA A 1 175 ? 15.243 -7.722 -4.722 1.00 95.38 175 ALA A O 1
ATOM 1451 N N . GLU A 1 176 ? 16.678 -8.520 -3.220 1.00 93.56 176 GLU A N 1
ATOM 1452 C CA . GLU A 1 176 ? 15.873 -9.722 -2.970 1.00 93.56 176 GLU A CA 1
ATOM 1453 C C . GLU A 1 176 ? 14.617 -9.426 -2.132 1.00 93.56 176 GLU A C 1
ATOM 1455 O O . GLU A 1 176 ? 13.503 -9.791 -2.515 1.00 93.56 176 GLU A O 1
ATOM 1460 N N . LEU A 1 177 ? 14.801 -8.727 -1.007 1.00 92.81 177 LEU A N 1
ATOM 1461 C CA . LEU A 1 177 ? 13.738 -8.346 -0.080 1.00 92.81 177 LEU A CA 1
ATOM 1462 C C . LEU A 1 177 ? 13.121 -7.004 -0.473 1.00 92.81 177 LEU A C 1
ATOM 1464 O O . LEU A 1 177 ? 13.830 -6.063 -0.839 1.00 92.81 177 LEU A O 1
ATOM 1468 N N . GLN A 1 178 ? 11.803 -6.887 -0.312 1.00 92.62 178 GLN A N 1
ATOM 1469 C CA . GLN A 1 178 ? 11.037 -5.667 -0.578 1.00 92.62 178 GLN A CA 1
ATOM 1470 C C . GLN A 1 178 ? 11.305 -5.087 -1.975 1.00 92.62 178 GLN A C 1
ATOM 1472 O O . GLN A 1 178 ? 11.429 -3.871 -2.148 1.00 92.62 178 GLN A O 1
ATOM 1477 N N . ASN A 1 179 ? 11.404 -5.968 -2.970 1.00 95.69 179 ASN A N 1
ATOM 1478 C CA . ASN A 1 179 ? 11.969 -5.644 -4.262 1.00 95.69 179 ASN A CA 1
ATOM 1479 C C . ASN A 1 179 ? 11.140 -4.625 -5.061 1.00 95.69 179 ASN A C 1
ATOM 1481 O O . ASN A 1 179 ? 9.901 -4.612 -5.048 1.00 95.69 179 ASN A O 1
ATOM 1485 N N . VAL A 1 180 ? 11.868 -3.805 -5.816 1.00 96.25 180 VAL A N 1
ATOM 1486 C CA . VAL A 1 180 ? 11.376 -2.928 -6.875 1.00 96.25 180 VAL A CA 1
ATOM 1487 C C . VAL A 1 180 ? 12.383 -2.997 -8.019 1.00 96.25 180 VAL A C 1
ATOM 1489 O O . VAL A 1 180 ? 13.529 -2.571 -7.868 1.00 96.25 180 VAL A O 1
ATOM 1492 N N . GLY A 1 181 ? 11.938 -3.495 -9.170 1.00 97.06 181 GLY A N 1
ATOM 1493 C CA . GLY A 1 181 ? 12.718 -3.457 -10.400 1.00 97.06 181 GLY A CA 1
ATOM 1494 C C . GLY A 1 181 ? 12.544 -2.135 -11.146 1.00 97.06 181 GLY A C 1
ATOM 1495 O O . GLY A 1 181 ? 11.752 -1.260 -10.774 1.00 97.06 181 GLY A O 1
ATOM 1496 N N . GLY A 1 182 ? 13.241 -1.990 -12.264 1.00 97.62 182 GLY A N 1
ATOM 1497 C CA . GLY A 1 182 ? 13.006 -0.883 -13.173 1.00 97.62 182 GLY A CA 1
ATOM 1498 C C . GLY A 1 182 ? 13.808 -0.937 -14.461 1.00 97.62 182 GLY A C 1
ATOM 1499 O O . GLY A 1 182 ? 14.673 -1.784 -14.666 1.00 97.62 182 GLY A O 1
ATOM 1500 N N . VAL A 1 183 ? 13.517 0.026 -15.329 1.00 98.19 183 VAL A N 1
ATOM 1501 C CA . VAL A 1 183 ? 14.260 0.275 -16.563 1.00 98.19 183 VAL A CA 1
ATOM 1502 C C . VAL A 1 183 ? 14.755 1.716 -16.592 1.00 98.19 183 VAL A C 1
ATOM 1504 O O . VAL A 1 183 ? 14.064 2.640 -16.159 1.00 98.19 183 VAL A O 1
ATOM 1507 N N . GLY A 1 184 ? 15.962 1.920 -17.106 1.00 97.88 184 GLY A N 1
ATOM 1508 C CA . GLY A 1 184 ? 16.562 3.235 -17.292 1.00 97.88 184 GLY A CA 1
ATOM 1509 C C . GLY A 1 184 ? 16.770 3.539 -18.770 1.00 97.88 184 GLY A C 1
ATOM 1510 O O . GLY A 1 184 ? 17.311 2.717 -19.508 1.00 97.88 184 GLY A O 1
ATOM 1511 N N . PHE A 1 185 ? 16.358 4.728 -19.202 1.00 97.31 185 PHE A N 1
ATOM 1512 C CA . PHE A 1 185 ? 16.580 5.240 -20.555 1.00 97.31 185 PHE A CA 1
ATOM 1513 C C . PHE A 1 185 ? 16.585 6.771 -20.541 1.00 97.31 185 PHE A C 1
ATOM 1515 O O . PHE A 1 185 ? 15.950 7.397 -19.691 1.00 97.31 185 PHE A O 1
ATOM 1522 N N . ASP A 1 186 ? 17.322 7.387 -21.467 1.00 96.25 186 ASP A N 1
ATOM 1523 C CA . ASP A 1 186 ? 17.574 8.832 -21.467 1.00 96.25 186 ASP A CA 1
ATOM 1524 C C . ASP A 1 186 ? 17.950 9.346 -20.065 1.00 96.25 186 ASP A C 1
ATOM 1526 O O . ASP A 1 186 ? 18.893 8.859 -19.457 1.00 96.25 186 ASP A O 1
ATOM 1530 N N . ASN A 1 187 ? 17.235 10.331 -19.528 1.00 97.25 187 ASN A N 1
ATOM 1531 C CA . ASN A 1 187 ? 17.405 10.849 -18.173 1.00 97.25 187 ASN A CA 1
ATOM 1532 C C . ASN A 1 187 ? 16.271 10.395 -17.239 1.00 97.25 187 ASN A C 1
ATOM 1534 O O . ASN A 1 187 ? 15.839 11.164 -16.377 1.00 97.25 187 ASN A O 1
ATOM 1538 N N . LYS A 1 188 ? 15.746 9.182 -17.429 1.00 97.56 188 LYS A N 1
ATOM 1539 C CA . LYS A 1 188 ? 14.607 8.645 -16.678 1.00 97.56 188 LYS A CA 1
ATOM 1540 C C . LYS A 1 188 ? 14.936 7.275 -16.093 1.00 97.56 188 LYS A C 1
ATOM 1542 O O . LYS A 1 188 ? 15.522 6.427 -16.762 1.00 97.56 188 LYS A O 1
ATOM 1547 N N . ALA A 1 189 ? 14.498 7.061 -14.859 1.00 97.56 189 ALA A N 1
ATOM 1548 C CA . ALA A 1 189 ? 14.375 5.746 -14.249 1.00 97.56 189 ALA A CA 1
ATOM 1549 C C . ALA A 1 189 ? 12.890 5.440 -14.043 1.00 97.56 189 ALA A C 1
ATOM 1551 O O . ALA A 1 189 ? 12.185 6.161 -13.333 1.00 97.56 189 ALA A O 1
ATOM 1552 N N . LEU A 1 190 ? 12.407 4.389 -14.691 1.00 97.19 190 LEU A N 1
ATOM 1553 C CA . LEU A 1 190 ? 11.042 3.908 -14.580 1.00 97.19 190 LEU A CA 1
ATOM 1554 C C . LEU A 1 190 ? 11.026 2.693 -13.659 1.00 97.19 190 LEU A C 1
ATOM 1556 O O . LEU A 1 190 ? 11.514 1.628 -14.027 1.00 97.19 190 LEU A O 1
ATOM 1560 N N . LEU A 1 191 ? 10.480 2.869 -12.461 1.00 97.06 191 LEU A N 1
ATOM 1561 C CA . LEU A 1 191 ? 10.421 1.817 -11.451 1.00 97.06 191 LEU A CA 1
ATOM 1562 C C . LEU A 1 191 ? 9.079 1.094 -11.485 1.00 97.06 191 LEU A C 1
ATOM 1564 O O . LEU A 1 191 ? 8.035 1.733 -11.680 1.00 97.06 191 LEU A O 1
ATOM 1568 N N . THR A 1 192 ? 9.106 -0.211 -11.219 1.00 96.62 192 THR A N 1
ATOM 1569 C CA . THR A 1 192 ? 7.898 -1.011 -11.006 1.00 96.62 192 THR A CA 1
ATOM 1570 C C . THR A 1 192 ? 7.154 -0.523 -9.758 1.00 96.62 192 THR A C 1
ATOM 1572 O O . THR A 1 192 ? 7.598 0.354 -9.005 1.00 96.62 192 THR A O 1
ATOM 1575 N N . GLN A 1 193 ? 5.969 -1.072 -9.543 1.00 95.38 193 GLN A N 1
ATOM 1576 C CA . GLN A 1 193 ? 5.344 -1.105 -8.229 1.00 95.38 193 GLN A CA 1
ATOM 1577 C C . GLN A 1 193 ? 6.152 -1.988 -7.265 1.00 95.38 193 GLN A C 1
ATOM 1579 O O . GLN A 1 193 ? 7.101 -2.663 -7.668 1.00 95.38 193 GLN A O 1
ATOM 1584 N N . TYR A 1 194 ? 5.739 -2.003 -5.998 1.00 95.25 194 TYR A N 1
ATOM 1585 C CA . TYR A 1 194 ? 6.263 -2.947 -5.017 1.00 95.25 194 TYR A CA 1
ATOM 1586 C C . TYR A 1 194 ? 6.000 -4.383 -5.474 1.00 95.25 194 TYR A C 1
ATOM 1588 O O . TYR A 1 194 ? 4.844 -4.761 -5.675 1.00 95.25 194 TYR A O 1
ATOM 1596 N N . ILE A 1 195 ? 7.069 -5.158 -5.638 1.00 94.56 195 ILE A N 1
ATOM 1597 C CA . ILE A 1 195 ? 6.990 -6.548 -6.086 1.00 94.56 195 ILE A CA 1
ATOM 1598 C C . ILE A 1 195 ? 6.816 -7.475 -4.880 1.00 94.56 195 ILE A C 1
ATOM 1600 O O . ILE A 1 195 ? 5.897 -8.299 -4.869 1.00 94.56 195 ILE A O 1
ATOM 1604 N N . GLY A 1 196 ? 7.612 -7.260 -3.832 1.00 92.25 196 GLY A N 1
ATOM 1605 C CA . GLY A 1 196 ? 7.655 -8.121 -2.652 1.00 92.25 196 GLY A CA 1
ATOM 1606 C C . GLY A 1 196 ? 9.008 -8.796 -2.496 1.00 92.25 196 GLY A C 1
ATOM 1607 O O . GLY A 1 196 ? 9.985 -8.366 -3.103 1.00 92.25 196 GLY A O 1
ATOM 1608 N N . ASP A 1 197 ? 9.048 -9.825 -1.663 1.00 92.00 197 ASP A N 1
ATOM 1609 C CA . ASP A 1 197 ? 10.239 -10.644 -1.466 1.00 92.00 197 ASP A CA 1
ATOM 1610 C C . ASP A 1 197 ? 10.313 -11.666 -2.615 1.00 92.00 197 ASP A C 1
ATOM 1612 O O . ASP A 1 197 ? 9.307 -12.278 -2.981 1.00 92.00 197 ASP A O 1
ATOM 1616 N N . THR A 1 198 ? 11.467 -11.745 -3.277 1.00 92.44 198 THR A N 1
ATOM 1617 C CA . THR A 1 198 ? 11.660 -12.519 -4.525 1.00 92.44 198 THR A CA 1
ATOM 1618 C C . THR A 1 198 ? 12.171 -13.945 -4.296 1.00 92.44 198 THR A C 1
ATOM 1620 O O . THR A 1 198 ? 12.594 -14.607 -5.240 1.00 92.44 198 THR A O 1
ATOM 1623 N N . ASP A 1 199 ? 12.089 -14.427 -3.057 1.00 89.56 199 ASP A N 1
ATOM 1624 C CA . ASP A 1 199 ? 12.326 -15.818 -2.659 1.00 89.56 199 ASP A CA 1
ATOM 1625 C C . ASP A 1 199 ? 11.204 -16.766 -3.129 1.00 89.56 199 ASP A C 1
ATOM 1627 O O . ASP A 1 199 ? 11.439 -17.957 -3.340 1.00 89.56 199 ASP A O 1
ATOM 1631 N N . GLU A 1 200 ? 10.005 -16.231 -3.375 1.00 85.38 200 GLU A N 1
ATOM 1632 C CA . GLU A 1 200 ? 8.880 -16.953 -3.973 1.00 85.38 200 GLU A CA 1
ATOM 1633 C C . GLU A 1 200 ? 8.851 -16.830 -5.506 1.00 85.38 200 GLU A C 1
ATOM 1635 O O . GLU A 1 200 ? 8.919 -15.733 -6.078 1.00 85.38 200 GLU A O 1
ATOM 1640 N N . ILE A 1 201 ? 8.654 -17.963 -6.192 1.00 90.06 201 ILE A N 1
ATOM 1641 C CA . ILE A 1 201 ? 8.686 -18.029 -7.661 1.00 90.06 201 ILE A CA 1
ATOM 1642 C C . ILE A 1 201 ? 7.618 -17.145 -8.313 1.00 90.06 201 ILE A C 1
ATOM 1644 O O . ILE A 1 201 ? 7.897 -16.491 -9.317 1.00 90.06 201 ILE A O 1
ATOM 1648 N N . GLU A 1 202 ? 6.411 -17.064 -7.745 1.00 89.00 202 GLU A N 1
ATOM 1649 C CA . GLU A 1 202 ? 5.364 -16.199 -8.296 1.00 89.00 202 GLU A CA 1
ATOM 1650 C C . GLU A 1 202 ? 5.720 -14.712 -8.184 1.00 89.00 202 GLU A C 1
ATOM 1652 O O . GLU A 1 202 ? 5.334 -13.919 -9.045 1.00 89.00 202 GLU A O 1
ATOM 1657 N N . THR A 1 203 ? 6.466 -14.320 -7.149 1.00 90.00 203 THR A N 1
ATOM 1658 C CA . THR A 1 203 ? 6.916 -12.935 -6.978 1.00 90.00 203 THR A CA 1
ATOM 1659 C C . THR A 1 203 ? 8.017 -12.587 -7.982 1.00 90.00 203 THR A C 1
ATOM 1661 O O . THR A 1 203 ? 7.996 -11.497 -8.560 1.00 90.00 203 THR A O 1
ATOM 1664 N N . LEU A 1 204 ? 8.930 -13.524 -8.254 1.00 93.12 204 LEU A N 1
ATOM 1665 C CA . LEU A 1 204 ? 9.951 -13.383 -9.295 1.00 93.12 204 LEU A CA 1
ATOM 1666 C C . LEU A 1 204 ? 9.332 -13.308 -10.701 1.00 93.12 204 LEU A C 1
ATOM 1668 O O . LEU A 1 204 ? 9.689 -12.436 -11.487 1.00 93.12 204 LEU A O 1
ATOM 1672 N N . GLN A 1 205 ? 8.334 -14.143 -10.995 1.00 93.81 205 GLN A N 1
ATOM 1673 C CA . GLN A 1 205 ? 7.596 -14.081 -12.263 1.00 93.81 205 GLN A CA 1
ATOM 1674 C C . GLN A 1 205 ? 6.876 -12.739 -12.455 1.00 93.81 205 GLN A C 1
ATOM 1676 O O . GLN A 1 205 ? 6.804 -12.224 -13.572 1.00 93.81 205 GLN A O 1
ATOM 1681 N N . ASP A 1 206 ? 6.355 -12.151 -11.375 1.00 92.69 206 ASP A N 1
ATOM 1682 C CA . ASP A 1 206 ? 5.781 -10.808 -11.414 1.00 92.69 206 ASP A CA 1
ATOM 1683 C C . ASP A 1 206 ? 6.848 -9.755 -11.765 1.00 92.69 206 ASP A C 1
ATOM 1685 O O . ASP A 1 206 ? 6.576 -8.880 -12.589 1.00 92.69 206 ASP A O 1
ATOM 1689 N N . LEU A 1 207 ? 8.059 -9.839 -11.193 1.00 95.81 207 LEU A N 1
ATOM 1690 C CA . LEU A 1 207 ? 9.172 -8.947 -11.545 1.00 95.81 207 LEU A CA 1
ATOM 1691 C C . LEU A 1 207 ? 9.462 -8.996 -13.049 1.00 95.81 207 LEU A C 1
ATOM 1693 O O . LEU A 1 207 ? 9.435 -7.950 -13.704 1.00 95.81 207 LEU A O 1
ATOM 1697 N N . ASP A 1 208 ? 9.680 -10.197 -13.587 1.00 95.75 208 ASP A N 1
ATOM 1698 C CA . ASP A 1 208 ? 9.987 -10.409 -15.004 1.00 95.75 208 ASP A CA 1
ATOM 1699 C C . ASP A 1 208 ? 8.874 -9.851 -15.891 1.00 95.75 208 ASP A C 1
ATOM 1701 O O . ASP A 1 208 ? 9.127 -9.028 -16.775 1.00 95.75 208 ASP A O 1
ATOM 1705 N N . LYS A 1 209 ? 7.616 -10.182 -15.576 1.00 95.75 209 LYS A N 1
ATOM 1706 C CA . LYS A 1 209 ? 6.434 -9.673 -16.281 1.00 95.75 209 LYS A CA 1
ATOM 1707 C C . LYS A 1 209 ? 6.416 -8.143 -16.355 1.00 95.75 209 LYS A C 1
ATOM 1709 O O . LYS A 1 209 ? 6.118 -7.588 -17.416 1.00 95.75 209 LYS A O 1
ATOM 1714 N N . TYR A 1 210 ? 6.680 -7.437 -15.251 1.00 96.00 210 TYR A N 1
ATOM 1715 C CA . TYR A 1 210 ? 6.641 -5.969 -15.250 1.00 96.00 210 TYR A CA 1
ATOM 1716 C C . TYR A 1 210 ? 7.853 -5.346 -15.952 1.00 96.00 210 TYR A C 1
ATOM 1718 O O . TYR A 1 210 ? 7.689 -4.331 -16.637 1.00 96.00 210 TYR A O 1
ATOM 1726 N N . LEU A 1 211 ? 9.039 -5.950 -15.841 1.00 97.19 211 LEU A N 1
ATOM 1727 C CA . LEU A 1 211 ? 10.224 -5.510 -16.580 1.00 97.19 211 LEU A CA 1
ATOM 1728 C C . LEU A 1 211 ? 10.024 -5.676 -18.089 1.00 97.19 211 LEU A C 1
ATOM 1730 O O . LEU A 1 211 ? 10.210 -4.712 -18.833 1.00 97.19 211 LEU A O 1
ATOM 1734 N N . GLU A 1 212 ? 9.559 -6.839 -18.543 1.00 96.88 212 GLU A N 1
ATOM 1735 C CA . GLU A 1 212 ? 9.230 -7.097 -19.949 1.00 96.88 212 GLU A CA 1
ATOM 1736 C C . GLU A 1 212 ? 8.163 -6.133 -20.472 1.00 96.88 212 GLU A C 1
ATOM 1738 O O . GLU A 1 212 ? 8.297 -5.566 -21.563 1.00 96.88 212 GLU A O 1
ATOM 1743 N N . PHE A 1 213 ? 7.119 -5.890 -19.673 1.00 95.94 213 PHE A N 1
ATOM 1744 C CA . PHE A 1 213 ? 6.082 -4.922 -20.009 1.00 95.94 213 PHE A CA 1
ATOM 1745 C C . PHE A 1 213 ? 6.668 -3.519 -20.218 1.00 95.94 213 PHE A C 1
ATOM 1747 O O . PHE A 1 213 ? 6.365 -2.873 -21.224 1.00 95.94 213 PHE A O 1
ATOM 1754 N N . PHE A 1 214 ? 7.544 -3.051 -19.327 1.00 96.50 214 PHE A N 1
ATOM 1755 C CA . PHE A 1 214 ? 8.190 -1.746 -19.477 1.00 96.50 214 PHE A CA 1
ATOM 1756 C C . PHE A 1 214 ? 9.151 -1.688 -20.659 1.00 96.50 214 PHE A C 1
ATOM 1758 O O . PHE A 1 214 ? 9.128 -0.702 -21.397 1.00 96.50 214 PHE A O 1
ATOM 1765 N N . ILE A 1 215 ? 9.942 -2.737 -20.884 1.00 97.31 215 ILE A N 1
ATOM 1766 C CA . ILE A 1 215 ? 10.841 -2.844 -22.038 1.00 97.31 215 ILE A CA 1
ATOM 1767 C C . ILE A 1 215 ? 10.050 -2.672 -23.334 1.00 97.31 215 ILE A C 1
ATOM 1769 O O . ILE A 1 215 ? 10.418 -1.856 -24.182 1.00 97.31 215 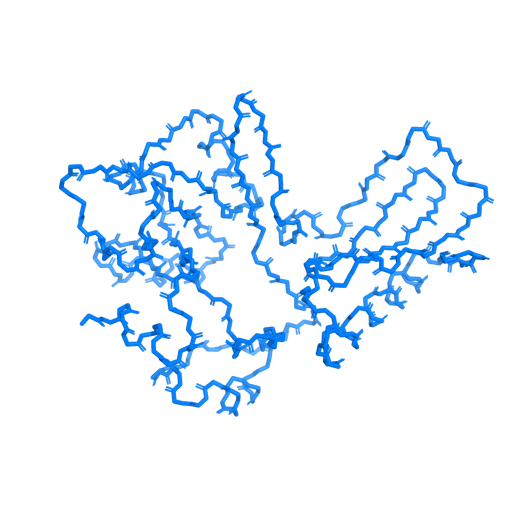ILE A O 1
ATOM 1773 N N . LYS A 1 216 ? 8.921 -3.378 -23.451 1.00 96.94 216 LYS A N 1
ATOM 1774 C CA . LYS A 1 216 ? 8.050 -3.325 -24.624 1.00 96.94 216 LYS A CA 1
ATOM 1775 C C . LYS A 1 216 ? 7.381 -1.961 -24.792 1.00 96.94 216 LYS A C 1
ATOM 1777 O O . LYS A 1 216 ? 7.478 -1.368 -25.863 1.00 96.94 216 LYS A O 1
ATOM 1782 N N . ILE A 1 217 ? 6.712 -1.455 -23.754 1.00 95.69 217 ILE A N 1
ATOM 1783 C CA . ILE A 1 217 ? 5.913 -0.221 -23.843 1.00 95.69 217 ILE A CA 1
ATOM 1784 C C . ILE A 1 217 ? 6.786 1.016 -24.061 1.00 95.69 217 ILE A C 1
ATOM 1786 O O . ILE A 1 217 ? 6.413 1.898 -24.831 1.00 95.69 217 ILE A O 1
ATOM 1790 N N . TYR A 1 218 ? 7.961 1.072 -23.434 1.00 95.12 218 TYR A N 1
ATOM 1791 C CA . TYR A 1 218 ? 8.875 2.210 -23.557 1.00 95.12 218 TYR A CA 1
ATOM 1792 C C . TYR A 1 218 ? 9.957 2.005 -24.623 1.00 95.12 218 TYR A C 1
ATOM 1794 O O . TYR A 1 218 ? 10.840 2.849 -24.760 1.00 95.12 218 TYR A O 1
ATOM 1802 N N . SER A 1 219 ? 9.891 0.915 -25.399 1.00 96.19 219 SER A N 1
ATOM 1803 C CA . SER A 1 219 ? 10.876 0.581 -26.440 1.00 96.19 219 SER A CA 1
ATOM 1804 C C . SER A 1 219 ? 12.325 0.610 -25.929 1.00 96.19 219 SER A C 1
ATOM 1806 O O . SER A 1 219 ? 13.254 1.023 -26.631 1.00 96.19 219 SER A O 1
ATOM 1808 N N . VAL A 1 220 ? 12.521 0.177 -24.682 1.00 96.50 220 VAL A N 1
ATOM 1809 C CA . VAL A 1 220 ? 13.840 0.097 -24.055 1.00 96.50 220 VAL A CA 1
ATOM 1810 C C . VAL A 1 220 ? 14.598 -1.057 -24.710 1.00 96.50 220 VAL A C 1
ATOM 1812 O O . VAL A 1 220 ? 14.048 -2.114 -24.989 1.00 96.50 220 VAL A O 1
ATOM 1815 N N . LYS A 1 221 ? 15.885 -0.850 -24.980 1.00 96.62 221 LYS A N 1
ATOM 1816 C CA . LYS A 1 221 ? 16.773 -1.822 -25.644 1.00 96.62 221 LYS A CA 1
ATOM 1817 C C . LYS A 1 221 ? 17.978 -2.051 -24.742 1.00 96.62 221 LYS A C 1
ATOM 1819 O O . LYS A 1 221 ? 19.036 -1.476 -25.011 1.00 96.62 221 LYS A O 1
ATOM 1824 N N . PRO A 1 222 ? 17.773 -2.734 -23.607 1.00 94.12 222 PRO A N 1
ATOM 1825 C CA . PRO A 1 222 ? 18.742 -2.756 -22.531 1.00 94.12 222 PRO A CA 1
ATOM 1826 C C . PRO A 1 222 ? 20.035 -3.430 -22.982 1.00 94.12 222 PRO A C 1
ATOM 1828 O O . PRO A 1 222 ? 20.014 -4.445 -23.671 1.00 94.12 222 PRO A O 1
ATOM 1831 N N . LYS A 1 223 ? 21.161 -2.820 -22.615 1.00 95.44 223 LYS A N 1
ATOM 1832 C CA . LYS A 1 223 ? 22.510 -3.333 -22.899 1.00 95.44 223 LYS A CA 1
ATOM 1833 C C . LYS A 1 223 ? 23.254 -3.752 -21.634 1.00 95.44 223 LYS A C 1
ATOM 1835 O O . LYS A 1 223 ? 24.327 -4.330 -21.740 1.00 95.44 223 LYS A O 1
ATOM 1840 N N . LEU A 1 224 ? 22.713 -3.401 -20.467 1.00 95.06 224 LEU A N 1
ATOM 1841 C CA . LEU A 1 224 ? 23.282 -3.649 -19.146 1.00 95.06 224 LEU A CA 1
ATOM 1842 C C . LEU A 1 224 ? 22.154 -4.029 -18.177 1.00 95.06 224 LEU A C 1
ATOM 1844 O O . LEU A 1 224 ? 21.020 -3.558 -18.347 1.00 95.06 224 LEU A O 1
ATOM 1848 N N . VAL A 1 225 ? 22.510 -4.840 -17.181 1.00 93.12 225 VAL A N 1
ATOM 1849 C CA . VAL A 1 225 ? 21.705 -5.215 -16.009 1.00 93.12 225 VAL A CA 1
ATOM 1850 C C . VAL A 1 225 ? 22.441 -4.748 -14.759 1.00 93.12 225 VAL A C 1
ATOM 1852 O O . VAL A 1 225 ? 23.687 -4.875 -14.765 1.00 93.12 225 VAL A O 1
#